Protein AF-A0A971RDM0-F1 (afdb_monomer_lite)

Radius of gyration: 30.51 Å; chains: 1; bounding box: 62×36×94 Å

Foldseek 3Di:
DPPVLVVQAEDPPQNVVLVVCQVLLQWFWADPDDPAAIWTAGPLQAIARRNQWDFDQAPVGTATAGVDQDPDQSHARHNHLVRLVSVVVVCVVVVHDDDPVSNVRSVSNNVRSVVVVVVLVVLVVVLVVQLVVLVCVLPVDDQQDPVCLVVLVVQLCLCCCHPNHDHHDPVSNVVSVVVNVVSVVSNVVSVVSVVVSVVSNVVSVCVSCPRTDCPNVDDD

Secondary structure (DSSP, 8-state):
-HHHHHTTSPPTTHHHHHHHHHHTTSEEEE--STTSPPEEEETTS-EEEGGGEEEEEETTEEEEEESS---STT--SBSSHHHHHHHHHHHHHTT----HHHHHHHHHHHHHHHHHHHHHHHHHHHHHHHHHHHHHHHTTSPPP-GGGHHHHHHHHHHHTTGGGPPPPPHHHHHHHHHHHHHHHHHHHHHHHHHHHHHHHHHHHHHHHHTT---TT----

pLDDT: mean 88.64, std 11.29, range [35.09, 98.38]

Sequence (220 aa):
MIDAENRWMPPSPHRERILEALQSGAAHLVDQGHRLPPLLVFEDGGMIPLPRVRLAATRRGPQLVAAEESDSPGMTRFYDVCGSIDEILGQVREGRARDPEEMAGLLRDIGYMVARLGRREEQYRAFLQAVQAAVKAGFAQLPPDAQQAPERLARLGAALGLEGAPPGDVATITSCAEEVRALAQALEDHLARMREVAAEVHRAYQAVRGARNWDEQAPA

Structure (mmCIF, N/CA/C/O backbone):
data_AF-A0A971RDM0-F1
#
_entry.id   AF-A0A971RDM0-F1
#
loop_
_atom_site.group_PDB
_atom_site.id
_atom_site.type_symbol
_atom_site.label_atom_id
_atom_site.label_alt_id
_atom_site.label_comp_id
_atom_site.label_asym_id
_atom_site.label_entity_id
_atom_site.label_seq_id
_atom_site.pdbx_PDB_ins_code
_atom_site.Cartn_x
_atom_site.Cartn_y
_atom_site.Cartn_z
_atom_site.occupancy
_atom_site.B_iso_or_equiv
_atom_site.auth_seq_id
_atom_site.auth_comp_id
_atom_site.auth_asym_id
_atom_site.auth_atom_id
_atom_site.pdbx_PDB_model_num
ATOM 1 N N . MET A 1 1 ? 9.727 -20.763 -2.396 1.00 45.78 1 MET A N 1
ATOM 2 C CA . MET A 1 1 ? 9.646 -19.762 -3.483 1.00 45.78 1 MET A CA 1
ATOM 3 C C . MET A 1 1 ? 10.896 -19.726 -4.363 1.00 45.78 1 MET A C 1
ATOM 5 O O . MET A 1 1 ? 10.734 -19.599 -5.562 1.00 45.78 1 MET A O 1
ATOM 9 N N . ILE A 1 2 ? 12.105 -19.946 -3.827 1.00 45.97 2 ILE A N 1
ATOM 10 C CA . I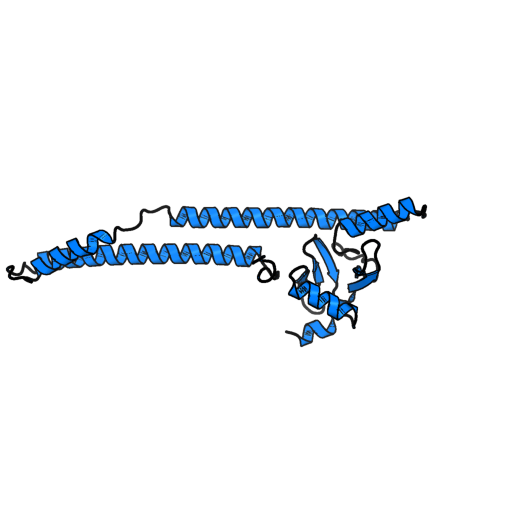LE A 1 2 ? 13.372 -19.795 -4.575 1.00 45.97 2 ILE A CA 1
ATOM 11 C C . ILE A 1 2 ? 13.533 -20.762 -5.774 1.00 45.97 2 ILE A C 1
ATOM 13 O O . ILE A 1 2 ? 14.116 -20.377 -6.779 1.00 45.97 2 ILE A O 1
ATOM 17 N N . ASP A 1 3 ? 12.992 -21.986 -5.733 1.00 49.78 3 ASP A N 1
ATOM 18 C CA . ASP A 1 3 ? 13.319 -23.017 -6.741 1.00 49.78 3 ASP A CA 1
ATOM 19 C C . ASP A 1 3 ? 12.678 -22.810 -8.130 1.00 49.78 3 ASP A C 1
ATOM 21 O O . ASP A 1 3 ? 13.300 -23.085 -9.157 1.00 49.78 3 ASP A O 1
ATOM 25 N N . ALA A 1 4 ? 11.447 -22.290 -8.194 1.00 51.44 4 ALA A N 1
ATOM 26 C CA . ALA A 1 4 ? 10.751 -22.062 -9.468 1.00 51.44 4 ALA A CA 1
ATOM 27 C C . ALA A 1 4 ? 11.268 -20.810 -10.201 1.00 51.44 4 ALA A C 1
ATOM 29 O O . ALA A 1 4 ? 11.330 -20.784 -11.432 1.00 51.44 4 ALA A O 1
ATOM 30 N N . GLU A 1 5 ? 11.674 -19.791 -9.443 1.00 57.97 5 GLU A N 1
ATOM 31 C CA . GLU A 1 5 ? 12.246 -18.544 -9.961 1.00 57.97 5 GLU A CA 1
ATOM 32 C C . GLU A 1 5 ? 13.682 -18.749 -10.456 1.00 57.97 5 GLU A C 1
ATOM 34 O O . GLU A 1 5 ? 14.075 -18.169 -11.469 1.00 57.97 5 GLU A O 1
ATOM 39 N N . ASN A 1 6 ? 14.445 -19.645 -9.815 1.00 68.00 6 ASN A N 1
ATOM 40 C CA . ASN A 1 6 ? 15.821 -19.947 -10.208 1.00 68.00 6 ASN A CA 1
ATOM 41 C C . ASN A 1 6 ? 15.917 -20.521 -11.633 1.00 68.00 6 ASN A C 1
ATOM 43 O O . ASN A 1 6 ? 16.910 -20.289 -12.314 1.00 68.00 6 ASN A O 1
ATOM 47 N N . ARG A 1 7 ? 14.871 -21.213 -12.115 1.00 82.44 7 ARG A N 1
ATOM 48 C CA . ARG A 1 7 ? 14.802 -21.734 -13.494 1.00 82.44 7 ARG A CA 1
ATOM 49 C C . ARG A 1 7 ? 14.828 -20.628 -14.550 1.00 82.44 7 ARG A C 1
ATOM 51 O O . ARG A 1 7 ? 15.332 -20.839 -15.648 1.00 82.44 7 ARG A O 1
ATOM 58 N N . TRP A 1 8 ? 14.221 -19.486 -14.246 1.00 87.06 8 TRP A N 1
ATOM 59 C CA . TRP A 1 8 ? 14.074 -18.370 -15.180 1.00 87.06 8 TRP A CA 1
ATOM 60 C C . TRP A 1 8 ? 15.143 -17.297 -14.999 1.00 87.06 8 TRP A C 1
ATOM 62 O O . TRP A 1 8 ? 15.262 -16.405 -15.836 1.00 87.06 8 TRP A O 1
ATOM 72 N N . MET A 1 9 ? 15.905 -17.375 -13.911 1.00 90.56 9 MET A N 1
ATOM 73 C CA . MET A 1 9 ? 16.941 -16.411 -13.597 1.00 90.56 9 MET A CA 1
ATOM 74 C C . MET A 1 9 ? 18.124 -16.579 -14.565 1.00 90.56 9 MET A C 1
ATOM 76 O O . MET A 1 9 ? 18.651 -17.687 -14.697 1.00 90.56 9 MET A O 1
ATOM 80 N N . PRO A 1 10 ? 18.578 -15.509 -15.238 1.00 91.94 10 PRO A N 1
ATOM 81 C CA . PRO A 1 10 ? 19.801 -15.575 -16.027 1.00 91.94 10 PRO A CA 1
ATOM 82 C C . PRO A 1 10 ? 21.010 -15.852 -15.113 1.00 91.94 10 PRO A C 1
ATOM 84 O O . PRO A 1 10 ? 20.946 -15.571 -13.915 1.00 91.94 10 PRO A O 1
ATOM 87 N N . PRO A 1 11 ? 22.122 -16.393 -15.639 1.00 91.75 11 PRO A N 1
ATOM 88 C CA . PRO A 1 11 ? 23.323 -16.635 -14.843 1.00 91.75 11 PRO A CA 1
ATOM 89 C C . PRO A 1 11 ? 23.989 -15.322 -14.382 1.00 91.75 11 PRO A C 1
ATOM 91 O O . PRO A 1 11 ? 23.624 -14.220 -14.804 1.00 91.75 11 PRO A O 1
ATOM 94 N N . SER A 1 12 ? 24.986 -15.440 -13.500 1.00 90.50 12 SER A N 1
ATOM 95 C CA . SER A 1 12 ? 25.883 -14.326 -13.149 1.00 90.50 12 SER A CA 1
ATOM 96 C C . SER A 1 12 ? 26.548 -13.754 -14.420 1.00 90.50 12 SER A C 1
ATOM 98 O O . SER A 1 12 ? 26.827 -14.527 -15.343 1.00 90.50 12 SER A O 1
ATOM 100 N N . PRO A 1 13 ? 26.765 -12.425 -14.526 1.00 92.56 13 PRO A N 1
ATOM 101 C CA . PRO A 1 13 ? 26.562 -11.384 -13.501 1.00 92.56 13 PRO A CA 1
ATOM 102 C C . PRO A 1 13 ? 25.137 -10.809 -13.446 1.00 92.56 13 PRO A C 1
ATOM 104 O O . PRO A 1 13 ? 24.813 -9.993 -12.589 1.00 92.56 13 PRO A O 1
ATOM 107 N N . HIS A 1 14 ? 24.255 -11.215 -14.361 1.00 93.88 14 HIS A N 1
ATOM 108 C CA . HIS A 1 14 ? 22.911 -10.642 -14.487 1.00 93.88 14 HIS A CA 1
ATOM 109 C C . HIS A 1 14 ? 22.052 -10.933 -13.256 1.00 93.88 14 HIS A C 1
ATOM 111 O O . HIS A 1 14 ? 21.337 -10.055 -12.778 1.00 93.88 14 HIS A O 1
ATOM 117 N N . ARG A 1 15 ? 22.176 -12.154 -12.721 1.00 93.31 15 ARG A N 1
ATOM 118 C CA . ARG A 1 15 ? 21.478 -12.611 -11.514 1.00 93.31 15 ARG A CA 1
ATOM 119 C C . ARG A 1 15 ? 21.665 -11.681 -10.324 1.00 93.31 15 ARG A C 1
ATOM 121 O O . ARG A 1 15 ? 20.687 -11.300 -9.697 1.00 93.31 15 ARG A O 1
ATOM 128 N N . GLU A 1 16 ? 22.912 -11.349 -10.010 1.00 92.88 16 GLU A N 1
ATOM 129 C CA . GLU A 1 16 ? 23.271 -10.554 -8.830 1.00 92.88 16 GLU A CA 1
ATOM 130 C C . GLU A 1 16 ? 22.625 -9.173 -8.910 1.00 92.88 16 GLU A C 1
ATOM 132 O O . GLU A 1 16 ? 21.903 -8.768 -8.003 1.00 92.88 16 GLU A O 1
ATOM 137 N N . ARG A 1 17 ? 22.744 -8.524 -10.070 1.00 93.25 17 ARG A N 1
ATOM 138 C CA . ARG A 1 17 ? 22.145 -7.211 -10.306 1.00 93.25 17 ARG A CA 1
ATOM 139 C C . ARG A 1 17 ? 20.613 -7.221 -10.264 1.00 93.25 17 ARG A C 1
ATOM 141 O O . ARG A 1 17 ? 20.009 -6.237 -9.843 1.00 93.25 17 ARG A O 1
ATOM 148 N N . ILE A 1 18 ? 19.972 -8.309 -10.700 1.00 93.31 18 ILE A N 1
ATOM 149 C CA . ILE A 1 18 ? 18.517 -8.482 -10.565 1.00 93.31 18 ILE A CA 1
ATOM 150 C C . ILE A 1 18 ? 18.138 -8.600 -9.088 1.00 93.31 18 ILE A C 1
ATOM 152 O O . ILE A 1 18 ? 17.206 -7.931 -8.652 1.00 93.31 18 ILE A O 1
ATOM 156 N N . LEU A 1 19 ? 18.858 -9.417 -8.316 1.00 92.00 19 LEU A N 1
ATOM 157 C CA . LEU A 1 19 ? 18.591 -9.592 -6.887 1.00 92.00 19 LEU A CA 1
ATOM 158 C C . LEU A 1 19 ? 18.754 -8.277 -6.115 1.00 92.00 19 LEU A C 1
ATOM 160 O O . LEU A 1 19 ? 17.887 -7.956 -5.309 1.00 92.00 19 LEU A O 1
ATOM 164 N N . GLU A 1 20 ? 19.781 -7.481 -6.416 1.00 90.88 20 GLU A N 1
ATOM 165 C CA . GLU A 1 20 ? 19.956 -6.133 -5.853 1.00 90.88 20 GLU A CA 1
ATOM 166 C C . GLU A 1 20 ? 18.761 -5.214 -6.163 1.00 90.88 20 GLU A C 1
ATOM 168 O O . GLU A 1 20 ? 18.271 -4.492 -5.291 1.00 90.88 20 GLU A O 1
ATOM 173 N N . ALA A 1 21 ? 18.259 -5.245 -7.404 1.00 89.88 21 ALA A N 1
ATOM 174 C CA . ALA A 1 21 ? 17.106 -4.442 -7.811 1.00 89.88 21 ALA A CA 1
ATOM 175 C C . ALA A 1 21 ? 15.808 -4.884 -7.111 1.00 89.88 21 ALA A C 1
ATOM 177 O O . ALA A 1 21 ? 14.970 -4.045 -6.789 1.00 89.88 21 ALA A O 1
ATOM 178 N N . LEU A 1 22 ? 15.646 -6.186 -6.859 1.00 90.81 22 LEU A N 1
ATOM 179 C CA . LEU A 1 22 ? 14.509 -6.727 -6.110 1.00 90.81 22 LEU A CA 1
ATOM 180 C C . LEU A 1 22 ? 14.586 -6.373 -4.620 1.00 90.81 22 LEU A C 1
ATOM 182 O O . LEU A 1 22 ? 13.576 -5.991 -4.034 1.00 90.81 22 LEU A O 1
ATOM 186 N N . GLN A 1 23 ? 15.773 -6.480 -4.017 1.00 87.31 23 GLN A N 1
ATOM 187 C CA . GLN A 1 23 ? 15.998 -6.163 -2.603 1.00 87.31 23 GLN A CA 1
ATOM 188 C C . GLN A 1 23 ? 15.698 -4.687 -2.323 1.00 87.31 23 GLN A C 1
ATOM 190 O O . GLN A 1 23 ? 14.784 -4.390 -1.558 1.00 87.31 23 GLN A O 1
ATOM 195 N N . SER A 1 24 ? 16.336 -3.788 -3.080 1.00 85.75 24 SER A N 1
ATOM 196 C CA . SER A 1 24 ? 16.153 -2.329 -2.977 1.00 85.75 24 SER A CA 1
ATOM 197 C C . SER A 1 24 ? 14.757 -1.812 -3.369 1.00 85.75 24 SER A C 1
ATOM 199 O O . SER A 1 24 ? 14.483 -0.614 -3.270 1.00 85.75 24 SER A O 1
ATOM 201 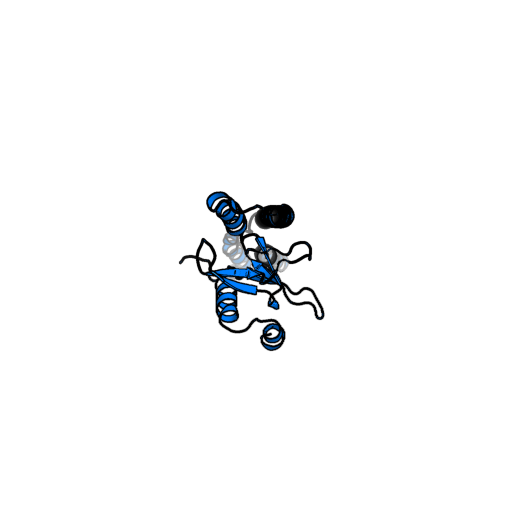N N . GLY A 1 25 ? 13.874 -2.679 -3.875 1.00 85.00 25 GLY A N 1
ATOM 202 C CA . GLY A 1 25 ? 12.531 -2.307 -4.328 1.00 85.00 25 GLY A CA 1
ATOM 203 C C . GLY A 1 25 ? 12.480 -1.576 -5.674 1.00 85.00 25 GLY A C 1
ATOM 204 O O . GLY A 1 25 ? 11.388 -1.250 -6.141 1.00 85.00 25 GLY A O 1
ATOM 205 N N . ALA A 1 26 ? 13.625 -1.367 -6.335 1.00 86.50 26 ALA A N 1
ATOM 206 C CA . ALA A 1 26 ? 13.707 -0.756 -7.666 1.00 86.50 26 ALA A CA 1
ATOM 207 C C . ALA A 1 26 ? 13.005 -1.596 -8.755 1.00 86.50 26 ALA A C 1
ATOM 209 O O . ALA A 1 26 ? 12.621 -1.081 -9.813 1.00 86.50 26 ALA A O 1
ATOM 210 N N . ALA A 1 27 ? 12.814 -2.892 -8.498 1.00 91.44 27 ALA A N 1
ATOM 211 C CA . ALA A 1 27 ? 12.014 -3.789 -9.315 1.00 91.44 27 ALA A CA 1
ATOM 212 C C . ALA A 1 27 ? 11.232 -4.796 -8.456 1.00 91.44 27 ALA A C 1
ATOM 214 O O . ALA A 1 27 ? 11.531 -5.020 -7.287 1.00 91.44 27 ALA A O 1
ATOM 215 N N . HIS A 1 28 ? 10.234 -5.437 -9.058 1.00 90.88 28 HIS A N 1
ATOM 216 C CA . HIS A 1 28 ? 9.542 -6.596 -8.491 1.00 90.88 28 HIS A CA 1
ATOM 217 C C . HIS A 1 28 ? 9.226 -7.618 -9.586 1.00 90.88 28 HIS A C 1
ATOM 219 O O . HIS A 1 28 ? 9.262 -7.297 -10.777 1.00 90.88 28 HIS A O 1
ATOM 225 N N . LEU A 1 29 ? 8.921 -8.854 -9.185 1.00 91.00 29 LEU A N 1
ATOM 226 C CA . LEU A 1 29 ? 8.506 -9.907 -10.107 1.00 91.00 29 LEU A CA 1
ATOM 227 C C . LEU A 1 29 ? 6.982 -9.961 -10.228 1.00 91.00 29 LEU A C 1
ATOM 229 O O . LEU A 1 29 ? 6.263 -9.846 -9.236 1.00 91.00 29 LEU A O 1
ATOM 233 N N . VAL A 1 30 ? 6.500 -10.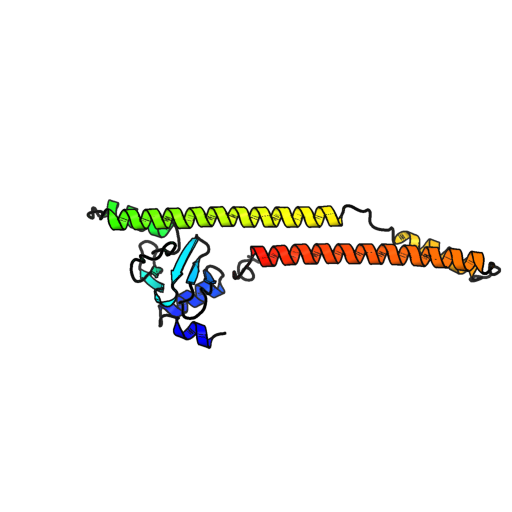170 -11.452 1.00 89.44 30 VAL A N 1
ATOM 234 C CA . VAL A 1 30 ? 5.086 -10.425 -11.745 1.00 89.44 30 VAL A CA 1
ATOM 235 C C . VAL A 1 30 ? 4.962 -11.774 -12.444 1.00 89.44 30 VAL A C 1
ATOM 237 O O . VAL A 1 30 ? 5.540 -11.980 -13.514 1.00 89.44 30 VAL A O 1
ATOM 240 N N . ASP A 1 31 ? 4.210 -12.690 -11.834 1.00 86.88 31 ASP A N 1
ATOM 241 C CA . ASP A 1 31 ? 3.852 -13.968 -12.451 1.00 86.88 31 ASP A CA 1
ATOM 242 C C . ASP A 1 31 ? 2.842 -13.737 -13.587 1.00 86.88 31 ASP A C 1
ATOM 244 O O . ASP A 1 31 ? 1.890 -12.966 -13.452 1.00 86.88 31 ASP A O 1
ATOM 248 N N . GLN A 1 32 ? 3.064 -14.402 -14.718 1.00 84.00 32 GLN A N 1
ATOM 249 C CA . GLN A 1 32 ? 2.200 -14.345 -15.898 1.00 84.00 32 GLN A CA 1
ATOM 250 C C . GLN A 1 32 ? 1.292 -15.576 -16.026 1.00 84.00 32 GLN A C 1
ATOM 252 O O . GLN A 1 32 ? 0.525 -15.681 -16.983 1.00 84.00 32 GLN A O 1
ATOM 257 N N . GLY A 1 33 ? 1.370 -16.513 -15.079 1.00 81.38 33 GLY A N 1
ATOM 258 C CA . GLY A 1 33 ? 0.627 -17.763 -15.093 1.00 81.38 33 GLY A CA 1
ATOM 259 C C . GLY A 1 33 ? 1.465 -18.949 -15.568 1.00 81.38 33 GLY A C 1
ATOM 260 O O . GLY A 1 33 ? 2.675 -18.876 -15.796 1.00 81.38 33 GLY A O 1
ATOM 261 N N . HIS A 1 34 ? 0.812 -20.104 -15.690 1.00 75.56 34 HIS A N 1
ATOM 262 C CA . HIS A 1 34 ? 1.513 -21.375 -15.836 1.00 75.56 34 HIS A CA 1
ATOM 263 C C . HIS A 1 34 ? 2.435 -21.423 -17.063 1.00 75.56 34 HIS A C 1
ATOM 265 O O . HIS A 1 34 ? 1.997 -21.294 -18.203 1.00 75.56 34 HIS A O 1
ATOM 271 N N . ARG A 1 35 ? 3.713 -21.733 -16.804 1.00 77.81 35 ARG A N 1
ATOM 272 C CA . ARG A 1 35 ? 4.787 -21.960 -17.793 1.00 77.81 35 ARG A CA 1
ATOM 273 C C . ARG A 1 35 ? 5.240 -20.730 -18.584 1.00 77.81 35 ARG A C 1
ATOM 275 O O . ARG A 1 35 ? 6.131 -20.888 -19.415 1.00 77.81 35 ARG A O 1
ATOM 282 N N . LEU A 1 36 ? 4.717 -19.542 -18.300 1.00 84.31 36 LEU A N 1
ATOM 283 C CA . LEU A 1 36 ? 5.270 -18.301 -18.835 1.00 84.31 36 LEU A CA 1
ATOM 284 C C . LEU A 1 36 ? 6.417 -17.805 -17.940 1.00 84.31 36 LEU A C 1
ATOM 286 O O . LEU A 1 36 ? 6.408 -18.065 -16.732 1.00 84.31 36 LEU A O 1
ATOM 290 N N . PRO A 1 37 ? 7.449 -17.160 -18.510 1.00 87.62 37 PRO A N 1
ATOM 291 C CA . PRO A 1 37 ? 8.492 -16.551 -17.704 1.00 87.62 37 PRO A CA 1
ATOM 292 C C . PRO A 1 37 ? 7.909 -15.387 -16.890 1.00 87.62 37 PRO A C 1
ATOM 294 O O . PRO A 1 37 ? 7.127 -14.605 -17.431 1.00 87.62 37 PRO A O 1
ATOM 297 N N . PRO A 1 38 ? 8.297 -15.227 -15.614 1.00 91.00 38 PRO A N 1
ATOM 298 C CA . PRO A 1 38 ? 7.902 -14.057 -14.847 1.00 91.00 38 PRO A CA 1
ATOM 299 C C . PRO A 1 38 ? 8.498 -12.796 -15.477 1.00 91.00 38 PRO A C 1
ATOM 301 O O . PRO A 1 38 ? 9.544 -12.835 -16.137 1.00 91.00 38 PRO A O 1
ATOM 304 N N . LEU A 1 39 ? 7.846 -11.664 -15.246 1.00 91.38 39 LEU A N 1
ATOM 305 C CA . LEU A 1 39 ? 8.355 -10.366 -15.669 1.00 91.38 39 LEU A CA 1
ATOM 306 C C . LEU A 1 39 ? 9.118 -9.705 -14.538 1.00 91.38 39 LEU A C 1
ATOM 308 O O . LEU A 1 39 ? 8.625 -9.643 -13.414 1.00 91.38 39 LEU A O 1
ATOM 312 N N . LEU A 1 40 ? 10.280 -9.148 -14.864 1.00 92.75 40 LEU A N 1
ATOM 313 C CA . LEU A 1 40 ? 10.944 -8.164 -14.032 1.00 92.75 40 LEU A CA 1
ATOM 314 C C . LEU A 1 40 ? 10.369 -6.789 -14.363 1.00 92.75 40 LEU A C 1
ATOM 316 O O . LEU A 1 40 ? 10.468 -6.304 -15.493 1.00 92.75 40 LEU A O 1
ATOM 320 N N . VAL A 1 41 ? 9.733 -6.187 -13.370 1.00 91.62 41 VAL A N 1
ATOM 321 C CA . VAL A 1 41 ? 8.928 -4.985 -13.518 1.00 91.62 41 VAL A CA 1
ATOM 322 C C . VAL A 1 41 ? 9.571 -3.867 -12.710 1.00 91.62 41 VAL A C 1
ATOM 324 O O . VAL A 1 41 ? 9.598 -3.910 -11.481 1.00 91.62 41 VAL A O 1
ATOM 327 N N . PHE A 1 42 ? 10.074 -2.853 -13.407 1.00 90.88 42 PHE A N 1
ATOM 328 C CA . PHE A 1 42 ? 10.787 -1.733 -12.800 1.00 90.88 42 PHE A CA 1
ATOM 329 C C . PHE A 1 42 ? 9.835 -0.643 -12.322 1.00 90.88 42 PHE A C 1
ATOM 331 O O . PHE A 1 42 ? 8.698 -0.523 -12.801 1.00 90.88 42 PHE A O 1
ATOM 338 N N . GLU A 1 43 ? 10.310 0.155 -11.371 1.00 82.94 43 GLU A N 1
ATOM 339 C CA . GLU A 1 43 ? 9.593 1.310 -10.840 1.00 82.94 43 GLU A CA 1
ATOM 340 C C . GLU A 1 43 ? 9.254 2.341 -11.926 1.00 82.94 43 GLU A C 1
ATOM 342 O O . GLU A 1 43 ? 8.099 2.774 -12.013 1.00 82.94 43 GLU A O 1
ATOM 347 N N . ASP A 1 44 ? 10.224 2.628 -12.794 1.00 79.56 44 ASP A N 1
ATOM 348 C CA . ASP A 1 44 ? 10.171 3.661 -13.836 1.00 79.56 44 ASP A CA 1
ATOM 349 C C . ASP A 1 44 ? 9.377 3.252 -15.088 1.00 79.56 44 ASP A C 1
ATOM 351 O O . ASP A 1 44 ? 9.342 3.966 -16.090 1.00 79.56 44 ASP A O 1
ATOM 355 N N . GLY A 1 45 ? 8.702 2.102 -15.031 1.00 80.88 45 GLY A N 1
ATOM 356 C CA . GLY A 1 45 ? 7.750 1.670 -16.048 1.00 80.88 45 GLY A CA 1
ATOM 357 C C . GLY A 1 45 ? 8.246 0.549 -16.956 1.00 80.88 45 GLY A C 1
ATOM 358 O O . GLY A 1 45 ? 7.399 -0.146 -17.527 1.00 80.88 45 GLY A O 1
ATOM 359 N N . GLY A 1 46 ? 9.555 0.301 -17.042 1.00 88.75 46 GLY A N 1
ATOM 360 C CA . GLY A 1 46 ? 10.099 -0.775 -17.867 1.00 88.75 46 GLY A CA 1
ATOM 361 C C . GLY A 1 46 ? 9.673 -2.168 -17.401 1.00 88.75 46 GLY A C 1
ATOM 362 O O . GLY A 1 46 ? 9.425 -2.403 -16.209 1.00 88.75 46 GLY A O 1
ATOM 363 N N . MET A 1 47 ? 9.554 -3.095 -18.350 1.00 91.81 47 MET A N 1
ATOM 364 C CA . MET A 1 47 ? 9.136 -4.478 -18.116 1.00 91.81 47 MET A CA 1
ATOM 365 C C . MET A 1 47 ? 9.906 -5.415 -19.034 1.00 91.81 47 MET A C 1
ATOM 367 O O . MET A 1 47 ? 9.834 -5.293 -20.253 1.00 91.81 47 MET A O 1
ATOM 371 N N . ILE A 1 48 ? 10.628 -6.366 -18.446 1.00 92.12 48 ILE A N 1
ATOM 372 C CA . ILE A 1 48 ? 11.490 -7.285 -19.190 1.00 92.12 48 ILE A CA 1
ATOM 373 C C . ILE A 1 48 ? 11.194 -8.714 -18.727 1.00 92.12 48 ILE A C 1
ATOM 375 O O . ILE A 1 48 ? 11.199 -8.965 -17.520 1.00 92.12 48 ILE A O 1
ATOM 379 N N . PRO A 1 49 ? 10.969 -9.684 -19.632 1.00 92.06 49 PRO A N 1
ATOM 380 C CA . PRO A 1 49 ? 10.871 -11.085 -19.241 1.00 92.06 49 PRO A CA 1
ATOM 381 C C . PRO A 1 49 ? 12.153 -11.526 -18.534 1.00 92.06 49 PRO A C 1
ATOM 383 O O . PRO A 1 49 ? 13.244 -11.358 -19.082 1.00 92.06 49 PRO A O 1
ATOM 386 N N . LEU A 1 50 ? 12.031 -12.111 -17.342 1.00 91.88 50 LEU A N 1
ATOM 387 C CA . LEU A 1 50 ? 13.167 -12.400 -16.462 1.00 91.88 50 LEU A CA 1
ATOM 388 C C . LEU A 1 50 ? 14.338 -13.130 -17.162 1.00 91.88 50 LEU A C 1
ATOM 390 O O . LEU A 1 50 ? 15.474 -12.677 -17.017 1.00 91.88 50 LEU A O 1
ATOM 394 N N . PRO A 1 51 ? 14.113 -14.156 -18.013 1.00 91.31 51 PRO A N 1
ATOM 395 C CA . PRO A 1 51 ? 15.204 -14.860 -18.699 1.00 91.31 51 PRO A CA 1
ATOM 396 C C . PRO A 1 51 ? 15.962 -14.007 -19.722 1.00 91.31 51 PRO A C 1
ATOM 398 O O . PRO A 1 51 ? 17.088 -14.342 -20.103 1.00 91.31 51 PRO A O 1
ATOM 401 N N . ARG A 1 52 ? 15.348 -12.919 -20.200 1.00 91.56 52 ARG A N 1
ATOM 402 C CA . ARG A 1 52 ? 15.906 -12.007 -21.210 1.00 91.56 52 ARG A CA 1
ATOM 403 C C . ARG A 1 52 ? 16.671 -10.844 -20.597 1.00 91.56 52 ARG A C 1
ATOM 405 O O . ARG A 1 52 ? 17.329 -10.116 -21.334 1.00 91.56 52 ARG A O 1
ATOM 412 N N . VAL A 1 53 ? 16.607 -10.672 -19.281 1.00 92.94 53 VAL 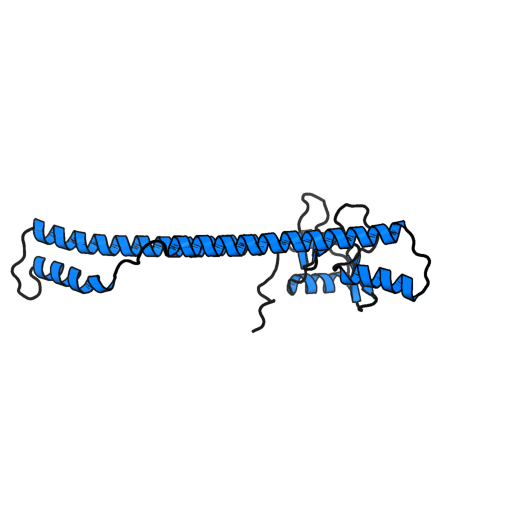A N 1
ATOM 413 C CA . VAL A 1 53 ? 17.314 -9.596 -18.595 1.00 92.94 53 VAL A CA 1
ATOM 414 C C . VAL A 1 53 ? 18.821 -9.818 -18.714 1.00 92.94 53 VAL A C 1
ATOM 416 O O . VAL A 1 53 ? 19.342 -10.897 -18.415 1.00 92.94 53 VAL A O 1
ATOM 419 N N . ARG A 1 54 ? 19.537 -8.792 -19.166 1.00 93.75 54 ARG A N 1
ATOM 420 C CA . ARG A 1 54 ? 20.997 -8.759 -19.246 1.00 93.75 54 ARG A CA 1
ATOM 421 C C . ARG A 1 54 ? 21.505 -7.490 -18.595 1.00 93.75 54 ARG A C 1
ATOM 423 O O . ARG A 1 54 ? 20.940 -6.421 -18.769 1.00 93.75 54 ARG A O 1
ATOM 430 N N . LEU A 1 55 ? 22.605 -7.621 -17.873 1.00 93.19 55 LEU A N 1
ATOM 431 C CA . LEU A 1 55 ? 23.429 -6.491 -17.476 1.00 93.19 55 LEU A CA 1
ATOM 432 C C . LEU A 1 55 ? 24.291 -6.110 -18.677 1.00 93.19 55 LEU A C 1
ATOM 434 O O . LEU A 1 55 ? 25.117 -6.915 -19.108 1.00 93.19 55 LEU A O 1
ATOM 438 N N . ALA A 1 56 ? 24.084 -4.912 -19.208 1.00 91.75 56 ALA A N 1
ATOM 439 C CA . ALA A 1 56 ? 24.839 -4.380 -20.331 1.00 91.75 56 ALA A CA 1
ATOM 440 C C . ALA A 1 56 ? 25.405 -3.000 -19.991 1.00 91.75 56 ALA A C 1
ATOM 442 O O . ALA A 1 56 ? 24.827 -2.247 -19.204 1.00 91.75 56 ALA A O 1
ATOM 443 N N . ALA A 1 57 ? 26.541 -2.664 -20.599 1.00 91.06 57 ALA A N 1
ATOM 444 C CA . ALA A 1 57 ? 27.065 -1.309 -20.555 1.00 91.06 57 ALA A CA 1
ATOM 445 C C . ALA A 1 57 ? 26.210 -0.419 -21.464 1.00 91.06 57 ALA A C 1
ATOM 447 O O . ALA A 1 57 ? 26.157 -0.630 -22.674 1.00 91.06 57 ALA A O 1
ATOM 448 N N . THR A 1 58 ? 25.545 0.570 -20.878 1.00 87.81 58 THR A N 1
ATOM 449 C CA . THR A 1 58 ? 24.812 1.601 -21.613 1.00 87.81 58 THR A CA 1
ATOM 450 C C . THR A 1 58 ? 25.545 2.933 -21.499 1.00 87.81 58 THR A C 1
ATOM 452 O O . THR A 1 58 ? 26.562 3.061 -20.811 1.00 87.81 58 THR A O 1
ATOM 455 N N . ARG A 1 59 ? 25.001 3.970 -22.140 1.00 84.56 59 ARG A N 1
ATOM 456 C CA . ARG A 1 59 ? 25.534 5.339 -22.052 1.00 84.56 59 ARG A CA 1
ATOM 457 C C . ARG A 1 59 ? 25.475 5.927 -20.634 1.00 84.56 59 ARG A C 1
ATOM 459 O O . ARG A 1 59 ? 26.164 6.905 -20.368 1.00 84.56 59 ARG A O 1
ATOM 466 N N . ARG A 1 60 ? 24.713 5.314 -19.719 1.00 82.94 60 ARG A N 1
ATOM 467 C CA . ARG A 1 60 ? 24.618 5.688 -18.295 1.00 82.94 60 ARG A CA 1
ATOM 468 C C . ARG A 1 60 ? 25.382 4.733 -17.369 1.00 82.94 60 ARG A C 1
ATOM 470 O O . ARG A 1 60 ? 25.245 4.824 -16.152 1.00 82.94 60 ARG A O 1
ATOM 477 N N . GLY A 1 61 ? 26.178 3.823 -17.929 1.00 88.31 61 GLY A N 1
ATOM 478 C CA . GLY A 1 61 ? 26.883 2.778 -17.189 1.00 88.31 61 GLY A CA 1
ATOM 479 C C . GLY A 1 61 ? 26.142 1.433 -17.190 1.00 88.31 61 GLY A C 1
ATOM 480 O O . GLY A 1 61 ? 25.283 1.197 -18.038 1.00 88.31 61 GLY A O 1
ATOM 481 N N . PRO A 1 62 ? 26.495 0.503 -16.286 1.00 89.62 62 PRO A N 1
ATOM 482 C CA . PRO A 1 62 ? 25.908 -0.835 -16.260 1.00 89.62 62 PRO A CA 1
ATOM 483 C C . PRO A 1 62 ? 24.425 -0.824 -15.855 1.00 89.62 62 PRO A C 1
ATOM 485 O O . PRO A 1 62 ? 24.076 -0.512 -14.710 1.00 89.62 62 PRO A O 1
ATOM 488 N N . GLN A 1 63 ? 23.552 -1.218 -16.782 1.00 90.75 63 GLN A N 1
ATOM 489 C CA . GLN A 1 63 ? 22.100 -1.255 -16.594 1.00 90.75 63 GLN A CA 1
ATOM 490 C C . GLN A 1 63 ? 21.505 -2.609 -16.996 1.00 90.75 63 GLN A C 1
ATOM 492 O O . GLN A 1 63 ? 22.068 -3.338 -17.815 1.00 90.75 63 GLN A O 1
ATOM 497 N N . LEU A 1 64 ? 20.350 -2.938 -16.413 1.00 91.56 64 LEU A N 1
ATOM 498 C CA . LEU A 1 64 ? 19.550 -4.085 -16.831 1.00 91.56 64 LEU A CA 1
ATOM 499 C C . LEU A 1 64 ? 18.750 -3.719 -18.088 1.00 91.56 64 LEU A C 1
ATOM 501 O O . LEU A 1 64 ? 17.971 -2.770 -18.075 1.00 91.56 64 LEU A O 1
ATOM 505 N N . VAL A 1 65 ? 18.952 -4.475 -19.161 1.00 91.56 65 VAL A N 1
ATOM 506 C CA . VAL A 1 65 ? 18.309 -4.296 -20.469 1.00 91.56 65 VAL A CA 1
ATOM 507 C C . VAL A 1 65 ? 17.806 -5.638 -20.998 1.00 91.56 65 VAL A C 1
ATOM 509 O O . VAL A 1 65 ? 18.195 -6.701 -20.505 1.00 91.56 65 VAL A O 1
ATOM 512 N N . ALA A 1 66 ? 16.943 -5.610 -22.007 1.00 90.88 66 ALA A N 1
ATOM 513 C CA . ALA A 1 66 ? 16.553 -6.815 -22.727 1.00 90.88 66 ALA A CA 1
ATOM 514 C C . ALA A 1 66 ? 17.680 -7.252 -23.683 1.00 90.88 66 ALA A C 1
ATOM 516 O O . ALA A 1 66 ? 18.244 -6.425 -24.396 1.00 90.88 66 ALA A O 1
ATOM 517 N N . ALA A 1 67 ? 18.001 -8.551 -23.709 1.00 83.75 67 ALA A N 1
ATOM 518 C CA . ALA A 1 67 ? 19.032 -9.123 -24.590 1.00 83.75 67 ALA A CA 1
ATOM 519 C C . ALA A 1 67 ? 18.752 -8.925 -26.093 1.00 83.75 67 ALA A C 1
ATOM 521 O O . ALA A 1 67 ? 19.679 -8.858 -26.891 1.00 83.75 67 ALA A O 1
ATOM 522 N N . GLU A 1 68 ? 17.473 -8.871 -26.455 1.00 74.62 68 GLU A N 1
ATOM 523 C CA . GLU A 1 68 ? 16.952 -8.798 -27.821 1.00 74.62 68 GLU A CA 1
ATOM 524 C C . GLU A 1 68 ? 15.706 -7.907 -27.801 1.00 74.62 68 GLU A C 1
ATOM 526 O O . GLU A 1 68 ? 15.062 -7.794 -26.748 1.00 74.62 68 GLU A O 1
ATOM 531 N N . GLU A 1 69 ? 15.319 -7.343 -28.945 1.00 64.44 69 GLU A N 1
ATOM 532 C CA . GLU A 1 69 ? 14.031 -6.660 -29.082 1.00 64.44 69 GLU A CA 1
ATOM 533 C C . GLU A 1 69 ? 12.877 -7.652 -28.923 1.00 64.44 69 GLU A C 1
ATOM 535 O O . GLU A 1 69 ? 12.955 -8.825 -29.297 1.00 64.44 69 GLU A O 1
ATOM 540 N N . SER A 1 70 ? 11.834 -7.225 -28.218 1.00 63.00 70 SER A N 1
ATOM 541 C CA . SER A 1 70 ? 10.681 -8.063 -27.925 1.00 63.00 70 SER A CA 1
ATOM 542 C C . SER A 1 70 ? 9.503 -7.612 -28.767 1.00 63.00 70 SER A C 1
ATOM 544 O O . SER A 1 70 ? 8.990 -6.521 -28.555 1.00 63.00 70 SER A O 1
ATOM 546 N N . ASP A 1 71 ? 9.001 -8.506 -29.613 1.00 60.97 71 ASP A N 1
ATOM 547 C CA . ASP A 1 71 ? 7.758 -8.277 -30.360 1.00 60.97 71 ASP A CA 1
ATOM 548 C C . ASP A 1 71 ? 6.507 -8.352 -29.467 1.00 60.97 71 ASP A C 1
ATOM 550 O O . ASP A 1 71 ? 5.406 -7.982 -29.874 1.00 60.97 71 ASP A O 1
ATOM 554 N N . SER A 1 72 ? 6.655 -8.837 -28.229 1.00 68.25 72 SER A N 1
ATOM 555 C CA . SER A 1 72 ? 5.550 -8.930 -27.276 1.00 68.25 72 SER A CA 1
ATOM 556 C C . SER A 1 72 ? 5.111 -7.541 -26.789 1.00 68.25 72 SER A C 1
ATOM 558 O O . SER A 1 72 ? 5.935 -6.816 -26.222 1.00 68.25 72 SER A O 1
ATOM 560 N N . PRO A 1 73 ? 3.816 -7.187 -26.910 1.00 66.81 73 PRO A N 1
ATOM 561 C CA . PRO A 1 73 ? 3.291 -5.907 -26.446 1.00 66.81 73 PRO A CA 1
ATOM 562 C C . PRO A 1 73 ? 3.588 -5.648 -24.964 1.00 66.81 73 PRO A C 1
ATOM 564 O O . PRO A 1 73 ? 3.344 -6.505 -24.114 1.00 66.81 73 PRO A O 1
ATOM 567 N N . GLY A 1 74 ? 4.071 -4.443 -24.651 1.00 72.38 74 GLY A N 1
ATOM 568 C CA . GLY A 1 74 ? 4.329 -4.000 -23.276 1.00 72.38 74 GLY A CA 1
ATOM 569 C C . GLY A 1 74 ? 5.649 -4.476 -22.664 1.00 72.38 74 GLY A C 1
ATOM 570 O O . GLY A 1 74 ? 5.878 -4.220 -21.482 1.00 72.38 74 GLY A O 1
ATOM 571 N N . MET A 1 75 ? 6.510 -5.144 -23.438 1.00 84.88 75 MET A N 1
ATOM 572 C CA . MET A 1 75 ? 7.898 -5.414 -23.053 1.00 84.88 75 MET A CA 1
ATOM 573 C C . MET A 1 75 ? 8.795 -4.301 -23.566 1.00 84.88 75 MET A C 1
ATOM 575 O O . MET A 1 75 ? 8.673 -3.916 -24.723 1.00 84.88 75 MET A O 1
ATOM 579 N N . THR A 1 76 ? 9.704 -3.825 -22.723 1.00 87.69 76 THR A N 1
ATOM 580 C CA . THR A 1 76 ? 10.593 -2.712 -23.053 1.00 87.69 76 THR A CA 1
ATOM 581 C C . THR A 1 76 ? 12.037 -3.177 -23.155 1.00 87.69 76 THR A C 1
ATOM 583 O O . THR A 1 76 ? 12.468 -4.107 -22.469 1.00 87.69 76 THR A O 1
ATOM 586 N N . ARG A 1 77 ? 12.821 -2.513 -24.004 1.00 86.38 77 ARG A N 1
ATOM 587 C CA . ARG A 1 77 ? 14.260 -2.771 -24.132 1.00 86.38 77 ARG A CA 1
ATOM 588 C C . ARG A 1 77 ? 15.042 -2.237 -22.935 1.00 86.38 77 ARG A C 1
ATOM 590 O O . ARG A 1 77 ? 15.948 -2.906 -22.436 1.00 86.38 77 ARG A O 1
ATOM 597 N N . PHE A 1 78 ? 14.672 -1.047 -22.473 1.00 87.94 78 PHE A N 1
ATOM 598 C CA . PHE A 1 78 ? 15.265 -0.376 -21.320 1.00 87.94 78 PHE A CA 1
ATOM 599 C C . PHE A 1 78 ? 14.319 -0.404 -20.122 1.00 87.94 78 PHE A C 1
ATOM 601 O O . PHE A 1 78 ? 13.103 -0.551 -20.267 1.00 87.94 78 PHE A O 1
ATOM 608 N N . TYR A 1 79 ? 14.886 -0.272 -18.925 1.00 85.88 79 TYR A N 1
ATOM 609 C CA . TYR A 1 79 ? 14.107 -0.281 -17.691 1.00 85.88 79 TYR A CA 1
ATOM 610 C C . TYR A 1 79 ? 13.435 1.070 -17.381 1.00 85.88 79 TYR A C 1
ATOM 612 O O . TYR A 1 79 ? 12.461 1.096 -16.626 1.00 85.88 79 TYR A O 1
ATOM 620 N N . ASP A 1 80 ? 13.938 2.169 -17.955 1.00 87.69 80 ASP A N 1
ATOM 621 C CA . ASP A 1 80 ? 13.422 3.527 -17.786 1.00 87.69 80 ASP A CA 1
ATOM 622 C C . ASP A 1 80 ? 13.290 4.281 -19.124 1.00 87.69 80 ASP A C 1
ATOM 624 O O . ASP A 1 80 ? 13.866 3.927 -20.162 1.00 87.69 80 ASP A O 1
ATOM 628 N N . VAL A 1 81 ? 12.505 5.361 -19.092 1.00 91.06 81 VAL A N 1
ATOM 629 C CA . VAL A 1 81 ? 12.291 6.259 -20.240 1.00 91.06 81 VAL A CA 1
ATOM 630 C C . VAL A 1 81 ? 13.604 6.902 -20.685 1.00 91.06 81 VAL A C 1
ATOM 632 O O . VAL A 1 81 ? 13.872 7.005 -21.883 1.00 91.06 81 VAL A O 1
ATOM 635 N N . CYS A 1 82 ? 14.438 7.309 -19.727 1.00 90.50 82 CYS A N 1
ATOM 636 C CA . CYS A 1 82 ? 15.699 7.994 -19.992 1.00 90.50 82 CYS A CA 1
ATOM 637 C C . CYS A 1 82 ? 16.667 7.130 -20.805 1.00 90.50 82 CYS A C 1
ATOM 639 O O . CYS A 1 82 ? 17.281 7.644 -21.730 1.00 90.50 82 CYS A O 1
ATOM 641 N N . GLY A 1 83 ? 16.764 5.827 -20.530 1.00 88.12 83 GLY A N 1
ATOM 642 C CA . GLY A 1 83 ? 17.601 4.907 -21.299 1.00 88.12 83 GLY A CA 1
ATOM 643 C C . GLY A 1 83 ? 17.191 4.831 -22.769 1.00 88.12 83 GLY A C 1
ATOM 644 O O . GLY A 1 83 ? 18.048 4.864 -23.649 1.00 88.12 83 GLY A O 1
ATOM 645 N N . SER A 1 84 ? 15.883 4.834 -23.044 1.00 90.19 84 SER A N 1
ATOM 646 C CA . SER A 1 84 ? 15.365 4.858 -24.421 1.00 90.19 84 SER A CA 1
ATOM 647 C C . SER A 1 84 ? 15.677 6.185 -25.125 1.00 90.19 84 SER A C 1
ATOM 649 O O . SER A 1 84 ? 16.087 6.194 -26.284 1.00 90.19 84 SER A O 1
ATOM 651 N N . ILE A 1 85 ? 15.540 7.314 -24.422 1.00 92.94 85 ILE A N 1
ATOM 652 C CA . ILE A 1 85 ? 15.895 8.644 -24.946 1.00 92.94 85 ILE A CA 1
ATOM 653 C C . ILE A 1 85 ? 17.402 8.764 -25.204 1.00 92.94 85 ILE A C 1
ATOM 655 O O . ILE A 1 85 ? 17.803 9.287 -26.243 1.00 92.94 85 ILE A O 1
ATOM 659 N N . ASP A 1 86 ? 18.240 8.264 -24.298 1.00 92.06 86 ASP A N 1
ATOM 660 C CA . ASP A 1 86 ? 19.696 8.303 -24.436 1.00 92.06 86 ASP A CA 1
ATOM 661 C C . ASP A 1 86 ? 20.188 7.450 -25.606 1.00 92.06 86 ASP A C 1
ATOM 663 O O . ASP A 1 86 ? 21.165 7.822 -26.258 1.00 92.06 86 ASP A O 1
ATOM 667 N N . GLU A 1 87 ? 19.514 6.338 -25.912 1.00 91.06 87 GLU A N 1
ATOM 668 C CA . GLU A 1 87 ? 19.792 5.561 -27.122 1.00 91.06 87 GLU A CA 1
ATOM 669 C C . GLU A 1 87 ? 19.507 6.388 -28.380 1.00 91.06 87 GLU A C 1
ATOM 671 O O . GLU A 1 87 ? 20.397 6.553 -29.217 1.00 91.06 87 GLU A O 1
ATOM 676 N N . ILE A 1 88 ? 18.321 7.002 -28.468 1.00 92.06 88 ILE A N 1
ATOM 677 C CA . ILE A 1 88 ? 17.938 7.867 -29.596 1.00 92.06 88 ILE A CA 1
ATOM 678 C C . ILE A 1 88 ? 18.943 9.017 -29.761 1.00 92.06 88 ILE A C 1
ATOM 680 O O . ILE A 1 88 ? 19.478 9.242 -30.850 1.00 92.06 88 ILE A O 1
ATOM 684 N N . LEU A 1 89 ? 19.229 9.752 -28.682 1.00 92.38 89 LEU A N 1
ATOM 685 C CA . LEU A 1 89 ? 20.157 10.885 -28.710 1.00 92.38 89 LEU A CA 1
ATOM 686 C C . LEU A 1 89 ? 21.589 10.447 -29.029 1.00 92.38 89 LEU A C 1
ATOM 688 O O . LEU A 1 89 ? 22.308 11.172 -29.718 1.00 92.38 89 LEU A O 1
ATOM 692 N N . GLY A 1 90 ? 22.000 9.273 -28.553 1.00 90.88 90 GLY A N 1
ATOM 693 C CA . GLY A 1 90 ? 23.281 8.662 -28.874 1.00 90.88 90 GLY A CA 1
ATOM 694 C C . GLY A 1 90 ? 23.441 8.428 -30.371 1.00 90.88 90 GLY A C 1
ATOM 695 O O . GLY A 1 90 ? 24.392 8.930 -30.967 1.00 90.88 90 GLY A O 1
ATOM 696 N N . GLN A 1 91 ? 22.470 7.763 -31.003 1.00 91.75 91 GLN A N 1
ATOM 697 C CA . GLN A 1 91 ? 22.494 7.523 -32.449 1.00 91.75 91 GLN A CA 1
ATOM 698 C C . GLN A 1 91 ? 22.548 8.825 -33.261 1.00 91.75 91 GLN A C 1
ATOM 700 O O . GLN A 1 91 ? 23.304 8.916 -34.230 1.00 91.75 91 GLN A O 1
ATOM 705 N N . VAL A 1 92 ? 21.797 9.851 -32.839 1.00 90.75 92 VAL A N 1
ATOM 706 C CA . VAL A 1 92 ? 21.809 11.179 -33.475 1.00 90.75 92 VAL A CA 1
ATOM 707 C C . VAL A 1 92 ? 23.187 11.835 -33.376 1.00 90.75 92 VAL A C 1
ATOM 709 O O . VAL A 1 92 ? 23.701 12.329 -34.378 1.00 90.75 92 VAL A O 1
ATOM 712 N N . ARG A 1 93 ? 23.802 11.836 -32.188 1.00 91.88 93 ARG A N 1
ATOM 713 C CA . ARG A 1 93 ? 25.123 12.451 -31.956 1.00 91.88 93 ARG A CA 1
ATOM 714 C C . ARG A 1 93 ? 26.242 11.733 -32.701 1.00 91.88 93 ARG A C 1
ATOM 716 O O . ARG A 1 93 ? 27.179 12.374 -33.160 1.00 91.88 93 ARG A O 1
ATOM 723 N N . GLU A 1 94 ? 26.134 10.417 -32.818 1.00 92.44 94 GLU A N 1
ATOM 724 C CA . GLU A 1 94 ? 27.109 9.561 -33.493 1.00 92.44 94 GLU A CA 1
ATOM 725 C C . GLU A 1 94 ? 26.929 9.546 -35.021 1.00 92.44 94 GLU A C 1
ATOM 727 O O . GLU A 1 94 ? 27.704 8.901 -35.725 1.00 92.44 94 GLU A O 1
ATOM 732 N N . GLY A 1 95 ? 25.912 10.239 -35.549 1.00 90.31 95 GLY A N 1
ATOM 733 C CA . GLY A 1 95 ? 25.635 10.303 -36.985 1.00 90.31 95 GLY A CA 1
ATOM 734 C C . GLY A 1 95 ? 25.227 8.958 -37.591 1.00 90.31 95 GLY A C 1
ATOM 735 O O . GLY A 1 95 ? 25.372 8.763 -38.798 1.00 90.31 95 GLY A O 1
ATOM 736 N N . ARG A 1 96 ? 24.736 8.017 -36.773 1.00 88.50 96 ARG A N 1
ATOM 737 C CA . ARG A 1 96 ? 24.306 6.697 -37.245 1.00 88.50 96 ARG A CA 1
ATOM 738 C C . ARG A 1 96 ? 23.043 6.815 -38.095 1.00 88.50 96 ARG A C 1
ATOM 740 O O . ARG A 1 96 ? 22.179 7.664 -37.853 1.00 88.50 96 ARG A O 1
ATOM 747 N N . ALA A 1 97 ? 22.923 5.932 -39.085 1.00 85.81 97 ALA A N 1
ATOM 748 C CA . ALA A 1 97 ? 21.664 5.749 -39.790 1.00 85.81 97 ALA A CA 1
ATOM 749 C C . ALA A 1 97 ? 20.614 5.269 -38.779 1.00 85.81 97 ALA A C 1
ATOM 751 O O . ALA A 1 97 ? 20.827 4.278 -38.088 1.00 85.81 97 ALA A O 1
ATOM 752 N N . ARG A 1 98 ? 19.514 6.014 -38.674 1.00 88.88 98 ARG A N 1
ATOM 753 C CA . ARG A 1 98 ? 18.401 5.688 -37.783 1.00 88.88 98 ARG A CA 1
ATOM 754 C C . ARG A 1 98 ? 17.489 4.732 -38.525 1.00 88.88 98 ARG A C 1
ATOM 756 O O . ARG A 1 98 ? 16.851 5.149 -39.492 1.00 88.88 98 ARG A O 1
ATOM 763 N N . ASP A 1 99 ? 17.459 3.484 -38.086 1.00 89.88 99 ASP A N 1
ATOM 764 C CA . ASP A 1 99 ? 16.488 2.518 -38.577 1.00 89.88 99 ASP A CA 1
ATOM 765 C C . ASP A 1 99 ? 15.076 2.958 -38.137 1.00 89.88 99 ASP A C 1
ATOM 767 O O . ASP A 1 99 ? 14.834 3.122 -36.934 1.00 89.88 99 ASP A O 1
ATOM 771 N N . PRO A 1 100 ? 14.139 3.213 -39.074 1.00 90.19 100 PRO A N 1
ATOM 772 C CA . PRO A 1 100 ? 12.775 3.596 -38.729 1.00 90.19 100 PRO A CA 1
ATOM 773 C C . PRO A 1 100 ? 12.069 2.598 -37.804 1.00 90.19 100 PRO A C 1
ATOM 775 O O . PRO A 1 100 ? 11.256 3.022 -36.981 1.00 90.19 100 PRO A O 1
ATOM 778 N N . GLU A 1 101 ? 12.367 1.301 -37.922 1.00 89.25 101 GLU A N 1
ATOM 779 C CA . GLU A 1 101 ? 11.732 0.262 -37.107 1.00 89.25 101 GLU A CA 1
ATOM 780 C C . GLU A 1 101 ? 12.214 0.309 -35.651 1.00 89.25 101 GLU A C 1
ATOM 782 O O . GLU A 1 101 ? 11.382 0.391 -34.741 1.00 89.25 101 GLU A O 1
ATOM 787 N N . GLU A 1 102 ? 13.532 0.393 -35.433 1.00 88.62 102 GLU A N 1
ATOM 788 C CA . GLU A 1 102 ? 14.136 0.564 -34.101 1.00 88.62 102 GLU A CA 1
ATOM 789 C C . GLU A 1 102 ? 13.628 1.849 -33.424 1.00 88.62 102 GLU A C 1
ATOM 791 O O . GLU A 1 102 ? 13.196 1.832 -32.268 1.00 88.62 102 GLU A O 1
ATOM 796 N N . MET A 1 103 ? 13.610 2.977 -34.146 1.00 92.00 103 MET A N 1
ATOM 797 C CA . MET A 1 103 ? 13.115 4.248 -33.599 1.00 92.00 103 MET A CA 1
ATOM 798 C C . MET A 1 103 ? 11.640 4.159 -33.204 1.00 92.00 103 MET A C 1
ATOM 800 O O . MET A 1 103 ? 11.248 4.654 -32.145 1.00 92.00 103 MET A O 1
ATOM 804 N N . ALA A 1 104 ? 10.814 3.510 -34.027 1.00 91.06 104 ALA A N 1
ATOM 805 C CA . ALA A 1 104 ? 9.419 3.272 -33.689 1.00 91.06 104 ALA A CA 1
ATOM 806 C C . ALA A 1 104 ? 9.283 2.362 -32.456 1.00 91.06 104 ALA A C 1
ATOM 808 O O . ALA A 1 104 ? 8.400 2.599 -31.633 1.00 91.06 104 ALA A O 1
ATOM 809 N N . GLY A 1 105 ? 10.160 1.365 -32.297 1.00 89.69 105 GLY A N 1
ATOM 810 C CA . GLY A 1 105 ? 10.258 0.523 -31.101 1.00 89.69 105 GLY A CA 1
ATOM 811 C C . GLY A 1 105 ? 10.534 1.328 -29.834 1.00 89.69 105 GLY A C 1
ATOM 812 O O . GLY A 1 105 ? 9.734 1.292 -28.901 1.00 89.69 105 GLY A O 1
ATOM 813 N N . LEU A 1 106 ? 11.592 2.142 -29.831 1.00 91.06 106 LEU A N 1
ATOM 814 C CA . LEU A 1 106 ? 11.953 2.980 -28.679 1.00 91.06 106 LEU A CA 1
ATOM 815 C C . LEU A 1 106 ? 10.847 3.982 -28.317 1.00 91.06 106 LEU A C 1
ATOM 817 O O . LEU A 1 106 ? 10.559 4.198 -27.140 1.00 91.06 106 LEU A O 1
ATOM 821 N N . LEU A 1 107 ? 10.180 4.573 -29.313 1.00 92.94 107 LEU A N 1
ATOM 822 C CA . LEU A 1 107 ? 9.043 5.467 -29.072 1.00 92.94 107 LEU A CA 1
ATOM 823 C C . LEU A 1 107 ? 7.835 4.728 -28.475 1.00 92.94 107 LEU A C 1
ATOM 825 O O . LEU A 1 107 ? 7.168 5.276 -27.593 1.00 92.94 107 LEU A O 1
ATOM 829 N N . ARG A 1 108 ? 7.556 3.489 -28.912 1.00 91.25 108 ARG A N 1
ATOM 830 C CA . ARG A 1 108 ? 6.514 2.641 -28.306 1.00 91.25 108 ARG A CA 1
ATOM 831 C C . ARG A 1 108 ? 6.842 2.312 -26.851 1.00 91.25 108 ARG A C 1
ATOM 833 O O . ARG A 1 108 ? 5.959 2.451 -26.004 1.00 91.25 108 ARG A O 1
ATOM 840 N N . ASP A 1 109 ? 8.090 1.956 -26.556 1.00 91.50 109 ASP A N 1
ATOM 841 C CA . ASP A 1 109 ? 8.559 1.676 -25.194 1.00 91.50 109 ASP A CA 1
ATOM 842 C C . ASP A 1 109 ? 8.373 2.892 -24.281 1.00 91.50 109 ASP A C 1
ATOM 844 O O . ASP A 1 109 ? 7.793 2.779 -23.198 1.00 91.50 109 ASP A O 1
ATOM 848 N N . ILE A 1 110 ? 8.788 4.077 -24.741 1.00 92.56 110 ILE A N 1
ATOM 849 C CA . ILE A 1 110 ? 8.596 5.341 -24.015 1.00 92.56 110 ILE A CA 1
ATOM 850 C C . ILE A 1 110 ? 7.110 5.585 -23.740 1.00 92.56 110 ILE A C 1
ATOM 852 O O . ILE A 1 110 ? 6.731 5.836 -22.595 1.00 92.56 110 ILE A O 1
ATOM 856 N N . GLY A 1 111 ? 6.259 5.479 -24.766 1.00 92.25 111 GLY A N 1
ATOM 857 C CA . GLY A 1 111 ? 4.815 5.667 -24.621 1.00 92.25 111 GLY A CA 1
ATOM 858 C C . GLY A 1 111 ? 4.196 4.697 -23.611 1.00 92.25 111 GLY A C 1
ATOM 859 O O . GLY A 1 111 ? 3.379 5.102 -22.780 1.00 92.25 111 GLY A O 1
ATOM 860 N N . TYR A 1 112 ? 4.629 3.435 -23.624 1.00 90.94 112 TYR A N 1
ATOM 861 C CA . TYR A 1 112 ? 4.179 2.423 -22.673 1.00 90.94 112 TYR A CA 1
ATOM 862 C C . TYR A 1 112 ? 4.589 2.753 -21.231 1.00 90.94 112 TYR A C 1
ATOM 864 O O . TYR A 1 112 ? 3.742 2.726 -20.330 1.00 90.94 112 TYR A O 1
ATOM 872 N N . MET A 1 113 ? 5.860 3.102 -21.007 1.00 92.56 113 MET A N 1
ATOM 873 C CA . MET A 1 113 ? 6.378 3.457 -19.682 1.00 92.56 113 MET A CA 1
ATOM 874 C C . MET A 1 113 ? 5.683 4.702 -19.121 1.00 92.56 113 MET A C 1
ATOM 876 O O . MET A 1 113 ? 5.220 4.678 -17.981 1.00 92.56 113 MET A O 1
ATOM 880 N N . VAL A 1 114 ? 5.506 5.749 -19.933 1.00 93.12 114 VAL A N 1
ATOM 881 C CA . VAL A 1 114 ? 4.781 6.969 -19.536 1.00 93.12 114 VAL A CA 1
ATOM 882 C C . VAL A 1 114 ? 3.328 6.658 -19.178 1.00 93.12 114 VAL A C 1
ATOM 884 O O . VAL A 1 114 ? 2.851 7.073 -18.122 1.00 93.12 114 VAL A O 1
ATOM 887 N N . ALA A 1 115 ? 2.622 5.874 -19.999 1.00 91.31 115 ALA A N 1
ATOM 888 C CA . ALA A 1 115 ? 1.248 5.479 -19.696 1.00 91.31 115 ALA A CA 1
ATOM 889 C C . ALA A 1 115 ? 1.158 4.672 -18.388 1.00 91.31 115 ALA A C 1
ATOM 891 O O . ALA A 1 115 ? 0.188 4.795 -17.638 1.00 91.31 115 ALA A O 1
ATOM 892 N N . ARG A 1 116 ? 2.166 3.845 -18.091 1.00 89.88 116 ARG A N 1
ATOM 893 C CA . ARG A 1 116 ? 2.242 3.083 -16.841 1.00 89.88 116 ARG A CA 1
ATOM 894 C C . ARG A 1 116 ? 2.505 3.976 -15.629 1.00 89.88 116 ARG A C 1
ATOM 896 O O . ARG A 1 116 ? 1.869 3.759 -14.599 1.00 89.88 116 ARG A O 1
ATOM 903 N N . LEU A 1 117 ? 3.378 4.975 -15.751 1.00 90.50 117 LEU A N 1
ATOM 904 C CA . LEU A 1 117 ? 3.581 5.992 -14.714 1.00 90.50 117 LEU A CA 1
ATOM 905 C C . LEU A 1 117 ? 2.281 6.763 -14.436 1.00 90.50 117 LEU A C 1
ATOM 907 O O . LEU A 1 117 ? 1.929 6.945 -13.274 1.00 90.50 117 LEU A O 1
ATOM 911 N N . GLY A 1 118 ? 1.521 7.111 -15.480 1.00 92.19 118 GLY A N 1
ATOM 912 C CA . GLY A 1 118 ? 0.195 7.725 -15.343 1.00 92.19 118 GLY A CA 1
ATOM 913 C C . GLY A 1 118 ? -0.787 6.855 -14.553 1.00 92.19 118 GLY A C 1
ATOM 914 O O . GLY A 1 118 ? -1.313 7.289 -13.534 1.00 92.19 118 GLY A O 1
ATOM 915 N N . ARG A 1 119 ? -0.953 5.579 -14.934 1.00 91.31 119 ARG A N 1
ATOM 916 C CA . ARG A 1 119 ? -1.805 4.632 -14.181 1.00 91.31 119 ARG A CA 1
ATOM 917 C C . ARG A 1 119 ? -1.363 4.465 -12.726 1.00 91.31 119 ARG A C 1
ATOM 919 O O . ARG A 1 119 ? -2.182 4.227 -11.843 1.00 91.31 119 ARG A O 1
ATOM 926 N N . ARG A 1 120 ? -0.059 4.547 -12.464 1.00 90.00 120 ARG A N 1
ATOM 927 C CA . ARG A 1 120 ? 0.497 4.442 -11.112 1.00 90.00 120 ARG A CA 1
ATOM 928 C C . ARG A 1 120 ? 0.172 5.676 -10.267 1.00 90.00 120 ARG A C 1
ATOM 930 O O . ARG A 1 120 ? -0.153 5.522 -9.094 1.00 90.00 120 ARG A O 1
ATOM 937 N N . GLU A 1 121 ? 0.206 6.871 -10.854 1.00 93.88 121 GLU A N 1
ATOM 938 C CA . GLU A 1 121 ? -0.272 8.095 -10.197 1.00 93.88 121 GLU A CA 1
ATOM 939 C C . GLU A 1 121 ? -1.756 7.982 -9.835 1.00 93.88 121 GLU A C 1
ATOM 941 O O . GLU A 1 121 ? -2.121 8.243 -8.688 1.00 93.88 121 GLU A O 1
ATOM 946 N N . GLU A 1 122 ? -2.588 7.488 -10.756 1.00 94.50 122 GLU A N 1
ATOM 947 C CA . GLU A 1 122 ? -4.019 7.273 -10.507 1.00 94.50 122 GLU A CA 1
ATOM 948 C C . GLU A 1 122 ? -4.250 6.314 -9.328 1.00 94.50 122 GLU A C 1
ATOM 950 O O . GLU A 1 122 ? -5.080 6.580 -8.457 1.00 94.50 122 GLU A O 1
ATOM 955 N N . GLN A 1 123 ? -3.478 5.223 -9.249 1.00 92.94 123 GLN A N 1
ATOM 956 C CA . GLN A 1 123 ? -3.525 4.280 -8.125 1.00 92.94 123 GLN A CA 1
ATOM 957 C C . GLN A 1 123 ? -3.140 4.939 -6.795 1.00 92.94 123 GLN A C 1
ATOM 959 O O . GLN A 1 123 ? -3.784 4.695 -5.774 1.00 92.94 123 GLN A O 1
ATOM 964 N N . TYR A 1 124 ? -2.104 5.780 -6.788 1.00 94.88 124 TYR A N 1
ATOM 965 C CA . TYR A 1 124 ? -1.674 6.501 -5.587 1.00 94.88 124 TYR A CA 1
ATOM 966 C C . TYR A 1 124 ? -2.724 7.514 -5.140 1.00 94.88 124 TYR A C 1
ATOM 968 O O . TYR A 1 124 ? -3.047 7.598 -3.955 1.00 94.88 124 TYR A O 1
ATOM 976 N N . ARG A 1 125 ? -3.324 8.231 -6.088 1.00 96.94 125 ARG A N 1
ATOM 977 C CA . ARG A 1 125 ? -4.433 9.144 -5.819 1.00 96.94 125 ARG A CA 1
ATOM 978 C C . ARG A 1 125 ? -5.640 8.405 -5.243 1.00 96.94 125 ARG A C 1
ATOM 980 O O . ARG A 1 125 ? -6.190 8.851 -4.238 1.00 96.94 125 ARG A O 1
ATOM 987 N N . ALA A 1 126 ? -6.011 7.265 -5.825 1.00 95.62 126 ALA A N 1
ATOM 988 C CA . ALA A 1 126 ? -7.107 6.433 -5.334 1.00 95.62 126 ALA A CA 1
ATOM 989 C C . ALA A 1 126 ? -6.846 5.922 -3.907 1.00 95.62 126 ALA A C 1
ATOM 991 O O . ALA A 1 126 ? -7.746 5.942 -3.070 1.00 95.62 126 ALA A O 1
ATOM 992 N N . PHE A 1 127 ? -5.607 5.529 -3.597 1.00 97.12 127 PHE A N 1
ATOM 993 C CA . PHE A 1 127 ? -5.206 5.170 -2.237 1.00 97.12 127 PHE A CA 1
ATOM 994 C C . PHE A 1 127 ? -5.392 6.329 -1.252 1.00 97.12 127 PHE A C 1
ATOM 996 O O . PHE A 1 127 ? -6.033 6.152 -0.217 1.00 97.12 127 PHE A O 1
ATOM 1003 N N . LEU A 1 128 ? -4.887 7.522 -1.577 1.00 97.69 128 LEU A N 1
ATOM 1004 C CA . LEU A 1 128 ? -5.026 8.698 -0.711 1.00 97.69 128 LEU A CA 1
ATOM 1005 C C . LEU A 1 128 ? -6.499 9.065 -0.485 1.00 97.69 128 LEU A C 1
ATOM 1007 O O . LEU A 1 128 ? -6.893 9.386 0.636 1.00 97.69 128 LEU A O 1
ATOM 1011 N N . GLN A 1 129 ? -7.328 8.958 -1.526 1.00 97.31 129 GLN A N 1
ATOM 1012 C CA . GLN A 1 129 ? -8.775 9.151 -1.424 1.00 97.31 129 GLN A CA 1
ATOM 1013 C C . GLN A 1 129 ? -9.435 8.099 -0.523 1.00 97.31 129 GLN A C 1
ATOM 1015 O O . GLN A 1 129 ? -10.286 8.450 0.294 1.00 97.31 129 GLN A O 1
ATOM 1020 N N . ALA A 1 130 ? -9.031 6.830 -0.622 1.00 96.25 130 ALA A N 1
ATOM 1021 C CA . ALA A 1 130 ? -9.538 5.762 0.237 1.00 96.25 130 ALA A CA 1
ATOM 1022 C C . ALA A 1 130 ? -9.167 5.990 1.712 1.00 96.25 130 ALA A C 1
ATOM 1024 O O . ALA A 1 130 ? -10.027 5.872 2.583 1.00 96.25 130 ALA A O 1
ATOM 1025 N N . VAL A 1 131 ? -7.923 6.393 1.995 1.00 97.38 131 VAL A N 1
ATOM 1026 C CA . VAL A 1 131 ? -7.483 6.756 3.353 1.00 97.38 131 VAL A CA 1
ATOM 1027 C C . VAL A 1 131 ? -8.295 7.933 3.886 1.00 97.38 131 VAL A C 1
ATOM 1029 O O . VAL A 1 131 ? -8.807 7.873 5.003 1.00 97.38 131 VAL A O 1
ATOM 1032 N N . GLN A 1 132 ? -8.468 8.987 3.084 1.00 97.00 132 GLN A N 1
ATOM 1033 C CA . GLN A 1 132 ? -9.269 10.145 3.472 1.00 97.00 132 GLN A CA 1
ATOM 1034 C C . GLN A 1 132 ? -10.717 9.752 3.792 1.00 97.00 132 GLN A C 1
ATOM 1036 O O . GLN A 1 132 ? -11.272 10.220 4.786 1.00 97.00 132 GLN A O 1
ATOM 1041 N N . ALA A 1 133 ? -11.328 8.896 2.969 1.00 95.31 133 ALA A N 1
ATOM 1042 C CA . ALA A 1 133 ? -12.689 8.418 3.178 1.00 95.31 133 ALA A CA 1
ATOM 1043 C C . ALA A 1 133 ? -12.816 7.591 4.467 1.00 95.31 133 ALA A C 1
ATOM 1045 O O . ALA A 1 133 ? -13.711 7.871 5.266 1.00 95.31 133 ALA A O 1
ATOM 1046 N N . ALA A 1 134 ? -11.899 6.647 4.705 1.00 94.81 134 ALA A N 1
ATOM 1047 C CA . ALA A 1 134 ? -11.882 5.809 5.905 1.00 94.81 134 ALA A CA 1
ATOM 1048 C C . ALA A 1 134 ? -11.721 6.651 7.180 1.00 94.81 134 ALA A C 1
ATOM 1050 O O . ALA A 1 134 ? -12.499 6.529 8.125 1.00 94.81 134 ALA A O 1
ATOM 1051 N N . VAL A 1 135 ? -10.762 7.583 7.184 1.00 94.00 135 VAL A N 1
ATOM 1052 C CA . VAL A 1 135 ? -10.535 8.502 8.309 1.00 94.00 135 VAL A CA 1
ATOM 1053 C C . VAL A 1 135 ? -11.766 9.376 8.553 1.00 94.00 135 VAL A C 1
ATOM 1055 O O . VAL A 1 135 ? -12.234 9.483 9.686 1.00 94.00 135 VAL A O 1
ATOM 1058 N N . LYS A 1 136 ? -12.344 9.963 7.497 1.00 93.81 136 LYS A N 1
ATOM 1059 C CA . LYS A 1 136 ? -13.560 10.779 7.610 1.00 93.81 136 LYS A CA 1
ATOM 1060 C C . LYS A 1 136 ? -14.733 9.981 8.187 1.00 93.81 136 LYS A C 1
ATOM 1062 O O . LYS A 1 136 ? -15.468 10.517 9.010 1.00 93.81 136 LYS A O 1
ATOM 1067 N N . ALA A 1 137 ? -14.910 8.728 7.769 1.00 89.56 137 ALA A N 1
ATOM 1068 C CA . ALA A 1 137 ? -15.948 7.849 8.299 1.00 89.56 137 ALA A CA 1
ATOM 1069 C C . ALA A 1 137 ? -15.711 7.515 9.783 1.00 89.56 137 ALA A C 1
ATOM 1071 O O . ALA A 1 137 ? -16.644 7.595 10.580 1.00 89.56 137 ALA A O 1
ATOM 1072 N N . GLY A 1 138 ? -14.462 7.234 10.170 1.00 89.56 138 GLY A N 1
ATOM 1073 C CA . GLY A 1 138 ? -14.073 6.970 11.559 1.00 89.56 138 GLY A CA 1
ATOM 1074 C C . GLY A 1 138 ? -14.388 8.111 12.523 1.00 89.56 138 GLY A C 1
ATOM 1075 O O . GLY A 1 138 ? -14.871 7.878 13.629 1.00 89.56 138 GLY A O 1
ATOM 1076 N N . PHE A 1 139 ? -14.174 9.351 12.076 1.00 87.75 139 PHE A N 1
ATOM 1077 C CA . PHE A 1 139 ? -14.424 10.563 12.863 1.00 87.75 139 PHE A CA 1
ATOM 1078 C C . PHE A 1 139 ? -15.828 11.161 12.676 1.00 87.75 139 PHE A C 1
ATOM 1080 O O . PHE A 1 139 ? -16.098 12.254 13.169 1.00 87.75 139 PHE A O 1
ATOM 1087 N N . ALA A 1 140 ? -16.745 10.476 11.983 1.00 88.81 140 ALA A N 1
ATOM 1088 C CA . ALA A 1 140 ? -18.100 10.989 11.758 1.00 88.81 140 ALA A CA 1
ATOM 1089 C C . ALA A 1 140 ? -18.946 11.054 13.044 1.00 88.81 140 ALA A C 1
ATOM 1091 O O . ALA A 1 140 ? -19.926 11.795 13.103 1.00 88.81 140 ALA A O 1
ATOM 1092 N N . GLN A 1 141 ? -18.583 10.274 14.063 1.00 84.62 141 GLN A N 1
ATOM 1093 C CA . GLN A 1 141 ? -19.255 10.251 15.357 1.00 84.62 141 GLN A CA 1
ATOM 1094 C C . GLN A 1 141 ? -18.338 10.806 16.440 1.00 84.62 141 GLN A C 1
ATOM 1096 O O . GLN A 1 141 ? -17.138 10.532 16.454 1.00 84.62 141 GLN A O 1
ATOM 1101 N N . LEU A 1 142 ? -18.927 11.550 17.374 1.00 86.31 142 LEU A N 1
ATOM 1102 C CA . LEU A 1 142 ? -18.217 12.010 18.559 1.00 86.31 142 LEU A CA 1
ATOM 1103 C C . LEU A 1 142 ? -17.783 10.803 19.409 1.00 86.31 142 LEU A C 1
ATOM 1105 O O . LEU A 1 142 ? -18.565 9.857 19.561 1.00 86.31 142 LEU A O 1
ATOM 1109 N N . PRO A 1 143 ? -16.560 10.818 19.963 1.00 90.69 143 PRO A N 1
ATOM 1110 C CA . PRO A 1 143 ? -16.133 9.785 20.890 1.00 90.69 143 PRO A CA 1
ATOM 1111 C C . PRO A 1 143 ? -17.017 9.823 22.149 1.00 90.69 143 PRO A C 1
ATOM 1113 O O . PRO A 1 143 ? -17.358 10.913 22.620 1.00 90.69 143 PRO A O 1
ATOM 1116 N N . PRO A 1 144 ? -17.387 8.663 22.718 1.00 93.12 144 PRO A N 1
ATOM 1117 C CA . PRO A 1 144 ? -18.025 8.618 24.026 1.00 93.12 144 PRO A CA 1
ATOM 1118 C C . PRO A 1 144 ? -17.103 9.219 25.088 1.00 93.12 144 PRO A C 1
ATOM 1120 O O . PRO A 1 144 ? -15.889 9.009 25.072 1.00 93.12 144 PRO A O 1
ATOM 1123 N N . ASP A 1 145 ? -17.686 9.947 26.033 1.00 95.12 145 ASP A N 1
ATOM 1124 C CA . ASP A 1 145 ? -16.929 10.612 27.085 1.00 95.12 145 ASP A CA 1
ATOM 1125 C C . ASP A 1 145 ? -16.622 9.649 28.241 1.00 95.12 145 ASP A C 1
ATOM 1127 O O . ASP A 1 145 ? -17.428 9.437 29.152 1.00 95.12 145 ASP A O 1
ATOM 1131 N N . ALA A 1 146 ? -15.423 9.067 28.206 1.00 94.69 146 ALA A N 1
ATOM 1132 C CA . ALA A 1 146 ? -14.932 8.187 29.261 1.00 94.69 146 ALA A CA 1
ATOM 1133 C C . ALA A 1 146 ? -14.790 8.897 30.623 1.00 94.69 146 ALA A C 1
ATOM 1135 O O . ALA A 1 146 ? -14.777 8.225 31.656 1.00 94.69 146 ALA A O 1
ATOM 1136 N N . GLN A 1 147 ? -14.724 10.236 30.659 1.00 96.38 147 GLN A N 1
ATOM 1137 C CA . GLN A 1 147 ? -14.621 10.993 31.911 1.00 96.38 147 GLN A CA 1
ATOM 1138 C C . GLN A 1 147 ? -15.908 10.930 32.743 1.00 96.38 147 GLN A C 1
ATOM 1140 O O . GLN A 1 147 ? -15.872 11.237 33.931 1.00 96.38 147 GLN A O 1
ATOM 1145 N N . GLN A 1 148 ? -17.022 10.459 32.171 1.00 93.88 148 GLN A N 1
ATOM 1146 C CA . GLN A 1 148 ? -18.272 10.224 32.905 1.00 93.88 148 GLN A CA 1
ATOM 1147 C C . GLN A 1 148 ? -18.251 8.942 33.747 1.00 93.88 148 GLN A C 1
ATOM 1149 O O . GLN A 1 148 ? -19.141 8.741 34.577 1.00 93.88 148 GLN A O 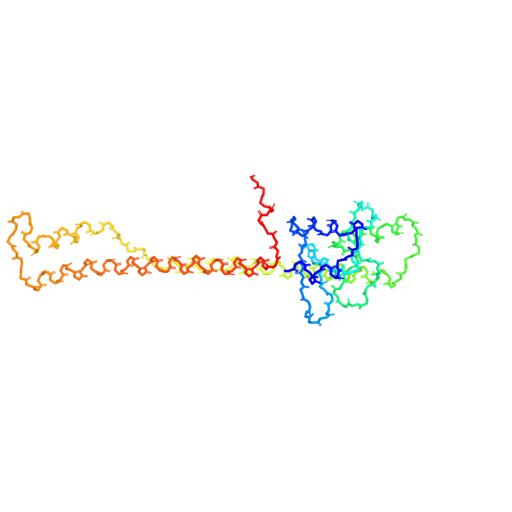1
ATOM 1154 N N . ALA A 1 149 ? -17.273 8.050 33.551 1.00 96.69 149 ALA A N 1
ATOM 1155 C CA . ALA A 1 149 ? -17.237 6.765 34.247 1.00 96.69 149 ALA A CA 1
ATOM 1156 C C . ALA A 1 149 ? -17.196 6.899 35.785 1.00 96.69 149 ALA A C 1
ATOM 1158 O O . ALA A 1 149 ? -18.007 6.237 36.434 1.00 96.69 149 ALA A O 1
ATOM 1159 N N . PRO A 1 150 ? -16.352 7.761 36.396 1.00 97.88 150 PRO A N 1
ATOM 1160 C CA . PRO A 1 150 ? -16.326 7.931 37.849 1.00 97.88 150 PRO A CA 1
ATOM 1161 C C . PRO A 1 150 ? -17.670 8.385 38.423 1.00 97.88 150 PRO A C 1
ATOM 1163 O O . PRO A 1 150 ? -18.106 7.863 39.442 1.00 97.88 150 PRO A O 1
ATOM 1166 N N . GLU A 1 151 ? -18.360 9.310 37.752 1.00 97.19 151 GLU A N 1
ATOM 1167 C CA . GLU A 1 151 ? -19.657 9.816 38.208 1.00 97.19 151 GLU A CA 1
ATOM 1168 C C . GLU A 1 151 ? -20.745 8.731 38.148 1.00 97.19 151 GLU A C 1
ATOM 1170 O O . GLU A 1 151 ? -21.514 8.562 39.096 1.00 97.19 151 GLU A O 1
ATOM 1175 N N . ARG A 1 152 ? -20.794 7.950 37.060 1.00 97.06 152 ARG A N 1
ATOM 1176 C CA . ARG A 1 152 ? -21.743 6.830 36.918 1.00 97.06 152 ARG A CA 1
ATOM 1177 C C . ARG A 1 152 ? -21.466 5.715 37.929 1.00 97.06 152 ARG A C 1
ATOM 1179 O O . ARG A 1 152 ? -22.401 5.164 38.505 1.00 97.06 152 ARG A O 1
ATOM 1186 N N . LEU A 1 153 ? -20.192 5.413 38.185 1.00 97.56 153 LEU A N 1
ATOM 1187 C CA . LEU A 1 153 ? -19.781 4.437 39.197 1.00 97.56 153 LEU A CA 1
ATOM 1188 C C . LEU A 1 153 ? -20.101 4.914 40.617 1.00 97.56 153 LEU A C 1
ATOM 1190 O O . LEU A 1 153 ? -20.579 4.114 41.416 1.00 97.56 153 LEU A O 1
ATOM 1194 N N . ALA A 1 154 ? -19.906 6.199 40.924 1.00 96.19 154 ALA A N 1
ATOM 1195 C CA . ALA A 1 154 ? -20.288 6.778 42.211 1.00 96.19 154 ALA A CA 1
ATOM 1196 C C . ALA A 1 154 ? -21.804 6.672 42.445 1.00 96.19 154 ALA A C 1
ATOM 1198 O O . ALA A 1 154 ? -22.236 6.265 43.522 1.00 96.19 154 ALA A O 1
AT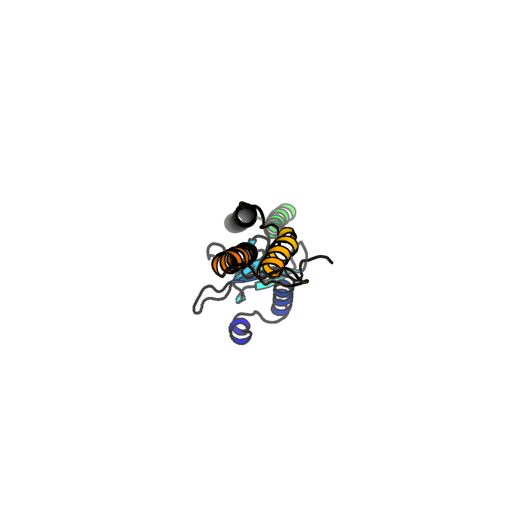OM 1199 N N . ARG A 1 155 ? -22.618 6.948 41.415 1.00 95.50 155 ARG A N 1
ATOM 1200 C CA . ARG A 1 155 ? -24.080 6.772 41.468 1.00 95.50 155 ARG A CA 1
ATOM 1201 C C . ARG A 1 155 ? -24.486 5.317 41.707 1.00 95.50 155 ARG A C 1
ATOM 1203 O O . ARG A 1 155 ? -25.329 5.059 42.563 1.00 95.50 155 ARG A O 1
ATOM 1210 N N . LEU A 1 156 ? -23.855 4.366 41.016 1.00 97.31 156 LEU A N 1
ATOM 1211 C CA . LEU A 1 156 ? -24.080 2.938 41.255 1.00 97.31 156 LEU A CA 1
ATOM 1212 C C . LEU A 1 156 ? -23.654 2.519 42.672 1.00 97.31 156 LEU A C 1
ATOM 1214 O O . LEU A 1 156 ? -24.384 1.790 43.337 1.00 97.31 156 LEU A O 1
ATOM 1218 N N . GLY A 1 157 ? -22.508 3.004 43.157 1.00 97.31 157 GLY A N 1
ATOM 1219 C CA . GLY A 1 157 ? -22.031 2.738 44.514 1.00 97.31 157 GLY A CA 1
ATOM 1220 C C . GLY A 1 157 ? -23.002 3.239 45.583 1.00 97.31 157 GLY A C 1
ATOM 1221 O O . GLY A 1 157 ? -23.352 2.487 46.492 1.00 97.31 157 GLY A O 1
ATOM 1222 N N . ALA A 1 158 ? -23.513 4.462 45.427 1.00 96.00 158 ALA A N 1
ATOM 1223 C CA . ALA A 1 158 ? -24.540 5.016 46.304 1.00 96.00 158 ALA A CA 1
ATOM 1224 C C . ALA A 1 158 ? -25.838 4.188 46.266 1.00 96.00 158 ALA A C 1
ATOM 1226 O O . ALA A 1 158 ? -26.387 3.866 47.317 1.00 96.00 158 ALA A O 1
ATOM 1227 N N . ALA A 1 159 ? -26.300 3.774 45.078 1.00 96.62 159 ALA A N 1
ATOM 1228 C CA . ALA A 1 159 ? -27.489 2.926 44.935 1.00 96.62 159 ALA A CA 1
ATOM 1229 C C . ALA A 1 159 ? -27.326 1.548 45.603 1.00 96.62 159 ALA A C 1
ATOM 1231 O O . ALA A 1 159 ? -28.296 0.991 46.111 1.00 96.62 159 ALA A O 1
ATOM 1232 N N . LEU A 1 160 ? -26.105 1.009 45.647 1.00 96.75 160 LEU A N 1
ATOM 1233 C CA . LEU A 1 160 ? -25.776 -0.242 46.341 1.00 96.75 160 LEU A CA 1
ATOM 1234 C C . LEU A 1 160 ? -25.638 -0.083 47.865 1.00 96.75 160 LEU A C 1
ATOM 1236 O O . LEU A 1 160 ? -25.438 -1.077 48.562 1.00 96.75 160 LEU A O 1
ATOM 1240 N N . GLY A 1 161 ? -25.735 1.140 48.390 1.00 95.25 161 GLY A N 1
ATOM 1241 C CA . GLY A 1 161 ? -25.536 1.430 49.807 1.00 95.25 161 GLY A CA 1
ATOM 1242 C C . GLY A 1 161 ? -24.070 1.386 50.250 1.00 95.25 161 GLY A C 1
ATOM 1243 O O . GLY A 1 161 ? -23.770 1.138 51.419 1.00 95.25 161 GLY A O 1
ATOM 1244 N N . LEU A 1 162 ? -23.131 1.592 49.321 1.00 94.50 162 LEU A N 1
ATOM 1245 C CA . LEU A 1 162 ? -21.723 1.770 49.671 1.00 94.50 162 LEU A CA 1
ATOM 1246 C C . LEU A 1 162 ? -21.519 3.126 50.367 1.00 94.50 162 LEU A C 1
ATOM 1248 O O . LEU A 1 162 ? -22.363 4.017 50.297 1.00 94.50 162 LEU A O 1
ATOM 1252 N N . GLU A 1 163 ? -20.401 3.263 51.083 1.00 88.06 163 GLU A N 1
ATOM 1253 C CA . GLU A 1 163 ? -20.030 4.496 51.803 1.00 88.06 163 GLU A CA 1
ATOM 1254 C C . GLU A 1 163 ? -21.071 4.974 52.838 1.00 88.06 163 GLU A C 1
ATOM 1256 O O . GLU A 1 163 ? -21.125 6.147 53.199 1.00 88.06 163 GLU A O 1
ATOM 1261 N N . GLY A 1 164 ? -21.880 4.050 53.369 1.00 86.00 164 GLY A N 1
ATOM 1262 C CA . GLY A 1 164 ? -22.839 4.330 54.441 1.00 86.00 164 GLY A CA 1
ATOM 1263 C C . GLY A 1 164 ? -24.186 4.887 53.972 1.00 86.00 164 GLY A C 1
ATOM 1264 O O . GLY A 1 164 ? -25.005 5.255 54.815 1.00 86.00 164 GLY A O 1
ATOM 1265 N N . ALA A 1 165 ? -24.444 4.930 52.661 1.00 85.69 165 ALA A N 1
ATOM 1266 C CA . ALA A 1 165 ? -25.768 5.232 52.125 1.00 85.69 165 ALA A CA 1
ATOM 1267 C C . ALA A 1 165 ? -26.745 4.056 52.354 1.00 85.69 165 ALA A C 1
ATOM 1269 O O . ALA A 1 165 ? -26.331 2.896 52.340 1.00 85.69 165 ALA A O 1
ATOM 1270 N N . PRO A 1 166 ? -28.053 4.305 52.551 1.00 88.81 166 PRO A N 1
ATOM 1271 C CA . PRO A 1 166 ? -29.041 3.234 52.505 1.00 88.81 166 PRO A CA 1
ATOM 1272 C C . PRO A 1 166 ? -29.142 2.687 51.069 1.00 88.81 166 PRO A C 1
ATOM 1274 O O . PRO A 1 166 ? -29.181 3.483 50.128 1.00 88.81 166 PRO A O 1
ATOM 1277 N N . PRO A 1 167 ? -29.202 1.357 50.876 1.00 92.88 167 PRO A N 1
ATOM 1278 C CA . PRO A 1 167 ? -29.347 0.783 49.545 1.00 92.88 167 PRO A CA 1
ATOM 1279 C C . PRO A 1 167 ? -30.678 1.208 48.915 1.00 92.88 167 PRO A C 1
ATOM 1281 O O . PRO A 1 167 ? -31.720 1.227 49.578 1.00 92.88 167 PRO A O 1
ATOM 1284 N N . GLY A 1 168 ? -30.627 1.542 47.627 1.00 93.62 168 GLY A N 1
ATOM 1285 C CA . GLY A 1 168 ? -31.805 1.807 46.811 1.00 93.62 168 GLY A CA 1
ATOM 1286 C C . GLY A 1 168 ? -32.607 0.536 46.538 1.00 93.62 168 GLY A C 1
ATOM 1287 O O . GLY A 1 168 ? -32.182 -0.583 46.837 1.00 93.62 168 GLY A O 1
ATOM 1288 N N . ASP A 1 169 ? -33.784 0.699 45.942 1.00 97.12 169 ASP A N 1
ATOM 1289 C CA . ASP A 1 169 ? -34.550 -0.447 45.464 1.00 97.12 169 ASP A CA 1
ATOM 1290 C C . ASP A 1 169 ? -33.885 -1.103 44.237 1.00 97.12 169 ASP A C 1
ATOM 1292 O O . ASP A 1 169 ? -32.971 -0.566 43.602 1.00 97.12 169 ASP A O 1
ATOM 1296 N N . VAL A 1 170 ? -34.362 -2.300 43.886 1.00 97.00 170 VAL A N 1
ATOM 1297 C CA . VAL A 1 170 ? -33.843 -3.064 42.739 1.00 97.00 170 VAL A CA 1
ATOM 1298 C C . VAL A 1 170 ? -33.939 -2.257 41.440 1.00 97.00 170 VAL A C 1
ATOM 1300 O O . VAL A 1 170 ? -33.044 -2.352 40.600 1.00 97.00 170 VAL A O 1
ATOM 1303 N N . ALA A 1 171 ? -34.986 -1.443 41.276 1.00 97.38 171 ALA A N 1
ATOM 1304 C CA . ALA A 1 171 ? -35.178 -0.614 40.089 1.00 97.38 171 ALA A CA 1
ATOM 1305 C C . ALA A 1 171 ? -34.080 0.454 39.955 1.00 97.38 171 ALA A C 1
ATOM 1307 O O . ALA A 1 171 ? -33.491 0.598 38.883 1.00 97.38 171 ALA A O 1
ATOM 1308 N N . THR A 1 172 ? -33.749 1.141 41.049 1.00 96.69 172 THR A N 1
ATOM 1309 C CA . THR A 1 172 ? -32.693 2.161 41.100 1.00 96.69 172 THR A CA 1
ATOM 1310 C C . THR A 1 172 ? -31.325 1.551 40.809 1.00 96.69 172 THR A C 1
ATOM 1312 O O . THR A 1 172 ? -30.596 2.047 39.949 1.00 96.69 172 THR A O 1
ATOM 1315 N N . ILE A 1 173 ? -30.996 0.433 41.467 1.00 97.56 173 ILE A N 1
ATOM 1316 C CA . ILE A 1 173 ? -29.728 -0.283 41.249 1.00 97.56 173 ILE A CA 1
ATOM 1317 C C . ILE A 1 173 ? -29.606 -0.717 39.785 1.00 97.56 173 ILE A C 1
ATOM 1319 O O . ILE A 1 173 ? -28.563 -0.514 39.162 1.00 97.56 173 ILE A O 1
ATOM 1323 N N . THR A 1 174 ? -30.683 -1.273 39.224 1.00 97.88 174 THR A N 1
ATOM 1324 C CA . THR A 1 174 ? -30.723 -1.706 37.822 1.00 97.88 174 THR A CA 1
ATOM 1325 C C . THR A 1 174 ? -30.481 -0.528 36.882 1.00 97.88 174 THR A C 1
ATOM 1327 O O . THR A 1 174 ? -29.627 -0.624 36.007 1.00 97.88 174 THR A O 1
ATOM 1330 N N . SER A 1 175 ? -31.155 0.608 37.094 1.00 97.62 175 SER A N 1
ATOM 1331 C CA . SER A 1 175 ? -30.972 1.812 36.272 1.00 97.62 175 SER A CA 1
ATOM 1332 C C . SER A 1 175 ? -29.516 2.289 36.265 1.00 97.62 175 SER A C 1
ATOM 1334 O O . SER A 1 175 ? -28.941 2.495 35.197 1.00 97.62 175 SER A O 1
ATOM 1336 N N . CYS A 1 176 ? -28.878 2.408 37.435 1.00 97.50 176 CYS A N 1
ATOM 1337 C CA . CYS A 1 176 ? -27.475 2.822 37.517 1.00 97.50 176 CYS A CA 1
ATOM 1338 C C . CYS A 1 176 ? -26.524 1.815 36.847 1.00 97.50 176 CYS A C 1
ATOM 1340 O O . CYS A 1 176 ? -25.551 2.214 36.206 1.00 97.50 176 CYS A O 1
ATOM 1342 N N . ALA A 1 177 ? -26.800 0.512 36.963 1.00 97.94 177 ALA A N 1
ATOM 1343 C CA . ALA A 1 177 ? -26.008 -0.520 36.300 1.00 97.94 177 ALA A CA 1
ATOM 1344 C C . ALA A 1 177 ? -26.127 -0.445 34.766 1.00 97.94 177 ALA A C 1
ATOM 1346 O O . ALA A 1 177 ? -25.114 -0.559 34.071 1.00 97.94 177 ALA A O 1
ATOM 1347 N N . GLU A 1 178 ? -27.330 -0.201 34.232 1.00 98.38 178 GLU A N 1
ATOM 1348 C CA . GLU A 1 178 ? -27.532 -0.004 32.790 1.00 98.38 178 GLU A CA 1
ATOM 1349 C C . GLU A 1 178 ? -26.813 1.245 32.272 1.00 98.38 178 GLU A C 1
ATOM 1351 O O . GLU A 1 178 ? -26.257 1.216 31.178 1.00 98.38 178 GLU A O 1
ATOM 1356 N N . GLU A 1 179 ? -26.740 2.327 33.050 1.00 97.56 179 GLU A N 1
ATOM 1357 C CA . GLU A 1 179 ? -25.976 3.516 32.655 1.00 97.56 179 GLU A CA 1
ATOM 1358 C C . GLU A 1 179 ? -24.474 3.233 32.512 1.00 97.56 179 GLU A C 1
ATOM 1360 O O . GLU A 1 179 ? -23.836 3.733 31.579 1.00 97.56 179 GLU A O 1
ATOM 1365 N N . VAL A 1 180 ? -23.893 2.439 33.418 1.00 97.62 180 VAL A N 1
ATOM 1366 C CA . VAL A 1 180 ? -22.488 2.012 33.318 1.00 97.62 180 VAL A CA 1
ATOM 1367 C C . VAL A 1 180 ? -22.300 1.100 32.105 1.00 97.62 180 VAL A C 1
ATOM 1369 O O . VAL A 1 180 ? -21.375 1.317 31.319 1.00 97.62 180 VAL A O 1
ATOM 1372 N N . ARG A 1 181 ? -23.203 0.129 31.900 1.00 98.19 181 ARG A N 1
ATOM 1373 C CA . ARG A 1 181 ? -23.162 -0.773 30.739 1.00 98.19 181 ARG A CA 1
ATOM 1374 C C . ARG A 1 181 ? -23.275 -0.012 29.420 1.00 98.19 181 ARG A C 1
ATOM 1376 O O . ARG A 1 181 ? -22.516 -0.291 28.500 1.00 98.19 181 ARG A O 1
ATOM 1383 N N . ALA A 1 182 ? -24.168 0.969 29.336 1.00 97.38 182 ALA A N 1
ATOM 1384 C CA . ALA A 1 182 ? -24.348 1.788 28.144 1.00 97.38 182 ALA A CA 1
ATOM 1385 C C . ALA A 1 182 ? -23.086 2.593 27.798 1.00 97.38 182 ALA A C 1
ATOM 1387 O O . ALA A 1 182 ? -22.730 2.693 26.625 1.00 97.38 182 ALA A O 1
ATOM 1388 N N . LEU A 1 183 ? -22.380 3.139 28.801 1.00 97.25 183 LEU A N 1
ATOM 1389 C CA . LEU A 1 183 ? -21.105 3.826 28.570 1.00 97.25 183 LEU A CA 1
ATOM 1390 C C . LEU A 1 183 ? -20.023 2.855 28.077 1.00 97.25 183 LEU A C 1
ATOM 1392 O O . LEU A 1 183 ? -19.326 3.168 27.114 1.00 97.25 183 LEU A O 1
ATOM 1396 N N . ALA A 1 184 ? -19.900 1.686 28.713 1.00 97.31 184 ALA A N 1
ATOM 1397 C CA . ALA A 1 184 ? -18.944 0.660 28.304 1.00 97.31 184 ALA A CA 1
ATOM 1398 C C . ALA A 1 184 ? -19.200 0.197 26.862 1.00 97.31 184 ALA A C 1
ATOM 1400 O O . ALA A 1 184 ? -18.284 0.233 26.046 1.00 97.31 184 ALA A O 1
ATOM 1401 N N . GLN A 1 185 ? -20.453 -0.120 26.522 1.00 97.19 185 GLN A N 1
ATOM 1402 C CA . GLN A 1 185 ? -20.837 -0.515 25.166 1.00 97.19 185 GLN A CA 1
ATOM 1403 C C . GLN A 1 185 ? -20.512 0.582 24.146 1.00 97.19 185 GLN A C 1
ATOM 1405 O O . GLN A 1 185 ? -19.929 0.302 23.104 1.00 97.19 185 GLN A O 1
ATOM 1410 N N . ALA A 1 186 ? -20.820 1.846 24.453 1.00 95.75 186 ALA A N 1
ATOM 1411 C CA . ALA A 1 186 ? -20.512 2.953 23.553 1.00 95.75 186 ALA A CA 1
ATOM 1412 C C . ALA A 1 186 ? -19.000 3.084 23.289 1.00 95.75 186 ALA A C 1
ATOM 1414 O O . ALA A 1 186 ? -18.591 3.327 22.149 1.00 95.75 186 ALA A O 1
ATOM 1415 N N . LEU A 1 187 ? -18.170 2.920 24.329 1.00 96.00 187 LEU A N 1
ATOM 1416 C CA . LEU A 1 187 ? -16.708 2.927 24.216 1.00 96.00 187 LEU A CA 1
ATOM 1417 C C . LEU A 1 187 ? -16.201 1.741 23.389 1.00 96.00 187 LEU A C 1
ATOM 1419 O O . LEU A 1 187 ? -15.382 1.941 22.493 1.00 96.00 187 LEU A O 1
ATOM 1423 N N . GLU A 1 188 ? -16.704 0.534 23.643 1.00 96.56 188 GLU A N 1
ATOM 1424 C CA . GLU A 1 188 ? -16.363 -0.667 22.874 1.00 96.56 188 GLU A CA 1
ATOM 1425 C C . GLU A 1 188 ? -16.709 -0.506 21.393 1.00 96.56 188 GLU A C 1
ATOM 1427 O O . GLU A 1 188 ? -15.859 -0.738 20.531 1.00 96.56 188 GLU A O 1
ATOM 1432 N N . ASP A 1 189 ? -17.913 -0.019 21.092 1.00 94.38 189 ASP A N 1
ATOM 1433 C CA . ASP A 1 189 ? -18.358 0.227 19.724 1.00 94.38 189 ASP A CA 1
ATOM 1434 C C . ASP A 1 189 ? -17.460 1.263 19.031 1.00 94.38 189 ASP A C 1
ATOM 1436 O O . ASP A 1 189 ? -17.121 1.120 17.854 1.00 94.38 189 ASP A O 1
ATOM 1440 N N . HIS A 1 190 ? -17.055 2.318 19.747 1.00 94.25 190 HIS A N 1
ATOM 1441 C CA . HIS A 1 190 ? -16.141 3.327 19.215 1.00 94.25 190 HIS A CA 1
ATOM 1442 C C . HIS A 1 190 ? -14.753 2.742 18.917 1.00 94.25 190 HIS A C 1
ATOM 1444 O O . HIS A 1 190 ? -14.219 2.953 17.827 1.00 94.25 190 HIS A O 1
ATOM 1450 N N . LEU A 1 191 ? -14.187 1.956 19.835 1.00 94.06 191 LEU A N 1
ATOM 1451 C CA . LEU A 1 191 ? -12.898 1.288 19.637 1.00 94.06 191 LEU A CA 1
ATOM 1452 C C . LEU A 1 191 ? -12.941 0.289 18.473 1.00 94.06 191 LEU A C 1
ATOM 1454 O O . LEU A 1 191 ? -12.001 0.233 17.675 1.00 94.06 191 LEU A O 1
ATOM 1458 N N . ALA A 1 192 ? -14.035 -0.465 18.338 1.00 93.81 192 ALA A N 1
ATOM 1459 C CA . ALA A 1 192 ? -14.242 -1.383 17.224 1.00 93.81 192 ALA A CA 1
ATOM 1460 C C . ALA A 1 192 ? -14.216 -0.645 15.876 1.00 93.81 192 ALA A C 1
ATOM 1462 O O . ALA A 1 192 ? -13.493 -1.069 14.970 1.00 93.81 192 ALA A O 1
ATOM 1463 N N . ARG A 1 193 ? -14.898 0.505 15.777 1.00 93.31 193 ARG A N 1
ATOM 1464 C CA . ARG A 1 193 ? -14.858 1.367 14.583 1.00 93.31 193 ARG A CA 1
ATOM 1465 C C . ARG A 1 193 ? -13.454 1.892 14.287 1.00 93.31 193 ARG A C 1
ATOM 1467 O O . ARG A 1 193 ? -13.004 1.831 13.147 1.00 93.31 193 ARG A O 1
ATOM 1474 N N . MET A 1 194 ? -12.724 2.366 15.297 1.00 94.31 194 MET A N 1
ATOM 1475 C CA . MET A 1 194 ? -11.353 2.860 15.098 1.00 94.31 194 MET A CA 1
ATOM 1476 C C . MET A 1 194 ? -10.416 1.760 14.582 1.00 94.31 194 MET A C 1
ATOM 1478 O O . MET A 1 194 ? -9.595 1.995 13.692 1.00 94.31 194 MET A O 1
ATOM 1482 N N . ARG A 1 195 ? -10.572 0.533 15.088 1.00 95.31 195 ARG A N 1
ATOM 1483 C CA . ARG A 1 195 ? -9.853 -0.641 14.580 1.00 95.31 195 ARG A CA 1
ATOM 1484 C C . ARG A 1 195 ? -10.221 -0.951 13.125 1.00 95.31 195 ARG A C 1
ATOM 1486 O O . ARG A 1 195 ? -9.338 -1.298 12.344 1.00 95.31 195 ARG A O 1
ATOM 1493 N N . GLU A 1 196 ? -11.495 -0.845 12.753 1.00 94.75 196 GLU A N 1
ATOM 1494 C CA . GLU A 1 196 ? -11.951 -1.065 11.373 1.00 94.75 196 GLU A CA 1
ATOM 1495 C C . GLU A 1 196 ? -11.327 -0.066 10.399 1.00 94.75 196 GLU A C 1
ATOM 1497 O O . GLU A 1 196 ? -10.796 -0.485 9.371 1.00 94.75 196 GLU A O 1
ATOM 1502 N N . VAL A 1 197 ? -11.277 1.217 10.765 1.00 95.75 197 VAL A N 1
ATOM 1503 C CA . VAL A 1 197 ? -10.601 2.263 9.979 1.00 95.75 197 VAL A CA 1
ATOM 1504 C C . VAL A 1 197 ? -9.123 1.929 9.784 1.00 95.75 197 VAL A C 1
ATOM 1506 O O . VAL A 1 197 ? -8.621 1.970 8.662 1.00 95.75 197 VAL A O 1
ATOM 1509 N N . ALA A 1 198 ? -8.418 1.538 10.850 1.00 95.88 198 ALA A N 1
ATOM 1510 C CA . ALA A 1 198 ? -7.017 1.131 10.743 1.00 95.88 198 ALA A CA 1
ATOM 1511 C C . ALA A 1 198 ? -6.839 -0.073 9.797 1.00 95.88 198 ALA A C 1
ATOM 1513 O O . ALA A 1 198 ? -5.912 -0.103 8.985 1.00 95.88 198 ALA A O 1
ATOM 1514 N N . ALA A 1 199 ? -7.752 -1.045 9.854 1.00 95.69 199 ALA A N 1
ATOM 1515 C CA . ALA A 1 199 ? -7.734 -2.201 8.966 1.00 95.69 199 ALA A CA 1
ATOM 1516 C C . ALA A 1 199 ? -8.035 -1.828 7.501 1.00 95.69 199 ALA A C 1
ATOM 1518 O O . ALA A 1 199 ? -7.433 -2.401 6.593 1.00 95.69 199 ALA A O 1
ATOM 1519 N N . GLU A 1 200 ? -8.931 -0.872 7.247 1.00 96.00 200 GLU A N 1
ATOM 1520 C CA . GLU A 1 200 ? -9.197 -0.335 5.906 1.00 96.00 200 GLU A CA 1
ATOM 1521 C C . GLU A 1 200 ? -7.981 0.376 5.323 1.00 96.00 200 GLU A C 1
ATOM 1523 O O . GLU A 1 200 ? -7.581 0.072 4.198 1.00 96.00 200 GLU A O 1
ATOM 1528 N N . VAL A 1 201 ? -7.348 1.252 6.106 1.00 96.44 201 VAL A N 1
ATOM 1529 C CA . VAL A 1 201 ? -6.106 1.930 5.714 1.00 96.44 201 VAL A CA 1
ATOM 1530 C C . VAL A 1 201 ? -5.020 0.905 5.397 1.00 96.44 201 VAL A C 1
ATOM 1532 O O . VAL A 1 201 ? -4.354 1.015 4.368 1.00 96.44 201 VAL A O 1
ATOM 1535 N N . HIS A 1 202 ? -4.880 -0.138 6.220 1.00 95.12 202 HIS A N 1
ATOM 1536 C CA . HIS A 1 202 ? -3.924 -1.211 5.962 1.00 95.12 202 HIS A CA 1
ATOM 1537 C C . HIS A 1 202 ? -4.225 -1.965 4.659 1.00 95.12 202 HIS A C 1
ATOM 1539 O O . HIS A 1 202 ? -3.319 -2.189 3.860 1.00 95.12 202 HIS A O 1
ATOM 1545 N N . ARG A 1 203 ? -5.488 -2.325 4.394 1.00 94.62 203 ARG A N 1
ATOM 1546 C CA . ARG A 1 203 ? -5.876 -2.980 3.131 1.00 94.62 203 ARG A CA 1
ATOM 1547 C C . ARG A 1 203 ? -5.594 -2.094 1.920 1.00 94.62 203 ARG A C 1
ATOM 1549 O O . ARG A 1 203 ? -5.060 -2.583 0.927 1.00 94.62 203 ARG A O 1
ATOM 1556 N N . ALA A 1 204 ? -5.913 -0.804 2.012 1.00 94.94 204 ALA A N 1
ATOM 1557 C CA . ALA A 1 204 ? -5.628 0.162 0.958 1.00 94.94 204 ALA A CA 1
ATOM 1558 C C . ALA A 1 204 ? -4.113 0.287 0.716 1.00 94.94 204 ALA A C 1
ATOM 1560 O O . ALA A 1 204 ? -3.675 0.295 -0.434 1.00 94.94 204 ALA A O 1
ATOM 1561 N N . TYR A 1 205 ? -3.313 0.294 1.789 1.00 94.88 205 TYR A N 1
ATOM 1562 C CA . TYR A 1 205 ? -1.853 0.292 1.714 1.00 94.88 205 TYR A CA 1
ATOM 1563 C C . TYR A 1 205 ? -1.315 -0.969 1.020 1.00 94.88 205 TYR A C 1
ATOM 1565 O O . TYR A 1 205 ? -0.513 -0.872 0.094 1.00 94.88 205 TYR A O 1
ATOM 1573 N N . GLN A 1 206 ? -1.789 -2.157 1.405 1.00 91.88 206 GLN A N 1
ATOM 1574 C CA . GLN A 1 206 ? -1.364 -3.411 0.773 1.00 91.88 206 GLN A CA 1
ATOM 1575 C C . GLN A 1 206 ? -1.724 -3.448 -0.717 1.00 91.88 206 GLN A C 1
ATOM 1577 O O . GLN A 1 206 ? -0.909 -3.856 -1.544 1.00 91.88 206 GLN A O 1
ATOM 1582 N N . ALA A 1 207 ? -2.916 -2.964 -1.077 1.00 90.75 207 ALA A N 1
ATOM 1583 C CA . ALA A 1 207 ? -3.350 -2.886 -2.468 1.00 90.75 207 ALA A CA 1
ATOM 1584 C C . ALA A 1 207 ? -2.471 -1.931 -3.293 1.00 90.75 207 ALA A C 1
ATOM 1586 O O . ALA A 1 207 ? -2.036 -2.287 -4.389 1.00 90.75 207 ALA A O 1
ATOM 1587 N N . VAL A 1 208 ? -2.170 -0.737 -2.766 1.00 92.06 208 VAL A N 1
ATOM 1588 C CA . VAL A 1 208 ? -1.353 0.251 -3.485 1.00 92.06 208 VAL A CA 1
ATOM 1589 C C . VAL A 1 208 ? 0.126 -0.111 -3.519 1.00 92.06 208 VAL A C 1
ATOM 1591 O O . VAL A 1 208 ? 0.797 0.277 -4.470 1.00 92.06 208 VAL A O 1
ATOM 1594 N N . ARG A 1 209 ? 0.641 -0.861 -2.537 1.00 89.12 209 ARG A N 1
ATOM 1595 C CA . ARG A 1 209 ? 2.007 -1.403 -2.526 1.00 89.12 209 ARG A CA 1
ATOM 1596 C C . ARG A 1 209 ? 2.142 -2.571 -3.504 1.00 89.12 209 ARG A C 1
ATOM 1598 O O . ARG A 1 209 ? 3.086 -2.611 -4.294 1.00 89.12 209 ARG A O 1
ATOM 1605 N N . GLY A 1 210 ? 1.180 -3.490 -3.542 1.00 86.19 210 GLY A N 1
ATOM 1606 C CA . GLY A 1 210 ? 1.263 -4.698 -4.367 1.00 86.19 210 GLY A CA 1
ATOM 1607 C C . GLY A 1 210 ? 2.535 -5.503 -4.071 1.00 86.19 210 GLY A C 1
ATOM 1608 O O . GLY A 1 210 ? 2.946 -5.621 -2.923 1.00 86.19 210 GLY A O 1
ATOM 1609 N N . ALA A 1 211 ? 3.199 -6.018 -5.108 1.00 82.12 211 ALA A N 1
ATOM 1610 C CA . ALA A 1 211 ? 4.413 -6.835 -4.973 1.00 82.12 211 ALA A CA 1
ATOM 1611 C C . ALA A 1 211 ? 5.716 -6.037 -4.731 1.00 82.12 211 ALA A C 1
ATOM 1613 O O . ALA A 1 211 ? 6.800 -6.614 -4.743 1.00 82.12 211 ALA A O 1
ATOM 1614 N N . ARG A 1 212 ? 5.641 -4.711 -4.546 1.00 82.69 212 ARG A N 1
ATOM 1615 C CA . ARG A 1 212 ? 6.827 -3.864 -4.342 1.00 82.69 212 ARG A CA 1
ATOM 1616 C C . ARG A 1 212 ? 7.346 -3.968 -2.912 1.00 82.69 212 ARG A C 1
ATOM 1618 O O . ARG A 1 212 ? 6.568 -4.090 -1.962 1.00 82.69 212 ARG A O 1
ATOM 1625 N N . ASN A 1 213 ? 8.661 -3.843 -2.767 1.00 79.62 213 ASN A N 1
ATOM 1626 C CA . ASN A 1 213 ? 9.299 -3.694 -1.469 1.00 79.62 213 ASN A CA 1
ATOM 1627 C C . ASN A 1 213 ? 9.485 -2.204 -1.152 1.00 79.62 213 ASN A C 1
ATOM 1629 O O . ASN A 1 213 ? 10.305 -1.543 -1.778 1.00 79.62 213 ASN A O 1
ATOM 1633 N N . TRP A 1 214 ? 8.695 -1.668 -0.220 1.00 79.50 214 TRP A N 1
ATOM 1634 C CA . TRP A 1 214 ? 8.817 -0.274 0.237 1.00 79.50 214 TRP A CA 1
ATOM 1635 C C . TRP A 1 214 ? 9.545 -0.153 1.582 1.00 79.50 214 TRP A C 1
ATOM 1637 O O . TRP A 1 214 ? 9.852 0.959 1.999 1.00 79.50 214 TRP A O 1
ATOM 1647 N N . ASP A 1 215 ? 9.845 -1.273 2.248 1.00 69.88 215 ASP A N 1
ATOM 1648 C CA . ASP A 1 215 ? 10.360 -1.273 3.624 1.00 69.88 215 ASP A CA 1
ATOM 1649 C C . ASP A 1 215 ? 11.840 -0.849 3.712 1.00 69.88 215 ASP A C 1
ATOM 1651 O O . ASP A 1 215 ? 12.285 -0.407 4.765 1.00 69.88 215 ASP A O 1
ATOM 1655 N N . GLU A 1 216 ? 12.587 -0.910 2.603 1.00 60.25 216 GLU A N 1
ATOM 1656 C CA . GLU A 1 216 ? 13.993 -0.470 2.520 1.00 60.25 216 GLU A CA 1
ATOM 1657 C C . GLU A 1 216 ? 14.172 0.912 1.860 1.00 60.25 216 GLU A C 1
ATOM 1659 O O . GLU A 1 216 ? 15.275 1.452 1.846 1.00 60.25 216 GLU A O 1
ATOM 1664 N N . GLN A 1 217 ? 13.097 1.510 1.327 1.00 49.81 217 GLN A N 1
ATOM 1665 C CA . GLN A 1 217 ? 13.140 2.832 0.681 1.00 49.81 217 GLN A CA 1
ATOM 1666 C C . GLN A 1 217 ? 12.867 3.994 1.647 1.00 49.81 217 GLN A C 1
ATOM 1668 O O . GLN A 1 217 ? 12.886 5.151 1.228 1.00 49.81 217 GLN A O 1
ATOM 1673 N N . ALA A 1 218 ? 12.609 3.721 2.929 1.00 35.47 218 ALA A N 1
ATOM 1674 C CA . ALA A 1 218 ? 12.499 4.767 3.935 1.00 35.47 218 ALA A CA 1
ATOM 1675 C C . ALA A 1 218 ? 13.909 5.296 4.267 1.00 35.47 218 ALA A C 1
ATOM 1677 O O . ALA A 1 218 ? 14.701 4.548 4.846 1.00 35.47 218 ALA A O 1
ATOM 1678 N N . PRO A 1 219 ? 14.265 6.554 3.932 1.00 38.50 219 PRO A N 1
ATOM 1679 C CA . PRO A 1 219 ? 15.407 7.171 4.586 1.00 38.50 219 PRO A CA 1
ATOM 1680 C C . PRO A 1 219 ? 15.102 7.229 6.088 1.00 38.50 219 PRO A C 1
ATOM 1682 O O . PRO A 1 219 ? 13.995 7.606 6.482 1.00 38.50 219 PRO A O 1
ATOM 1685 N N . ALA A 1 220 ? 16.068 6.793 6.896 1.00 35.09 220 ALA A N 1
ATOM 1686 C CA . ALA A 1 220 ? 16.068 7.020 8.337 1.00 35.09 220 ALA A CA 1
ATOM 1687 C C . ALA A 1 220 ? 15.958 8.517 8.669 1.00 35.09 220 ALA A C 1
ATOM 1689 O O . ALA A 1 220 ? 16.485 9.338 7.879 1.00 35.09 220 ALA A O 1
#